Protein AF-A0A6C0D7X9-F1 (afdb_monomer_lite)

Structure (mmCIF, N/CA/C/O backbone):
data_AF-A0A6C0D7X9-F1
#
_entry.id   AF-A0A6C0D7X9-F1
#
loop_
_atom_site.group_PDB
_atom_site.id
_atom_site.type_symbol
_atom_site.label_atom_id
_atom_site.label_alt_id
_atom_site.label_comp_id
_atom_site.label_asym_id
_atom_site.label_entity_id
_atom_site.label_seq_id
_atom_site.pdbx_PDB_ins_code
_atom_site.Cartn_x
_atom_site.Cartn_y
_atom_site.Cartn_z
_atom_site.occupancy
_atom_site.B_iso_or_equiv
_atom_site.auth_seq_id
_atom_site.auth_comp_id
_atom_site.auth_asym_id
_atom_site.auth_atom_id
_atom_site.pdbx_PDB_model_num
ATOM 1 N N . MET A 1 1 ? -15.199 5.187 36.304 1.00 45.84 1 MET A N 1
ATOM 2 C CA . MET A 1 1 ? -15.716 5.334 37.684 1.00 45.84 1 MET A CA 1
ATOM 3 C C . MET A 1 1 ? -16.559 4.102 37.979 1.00 45.84 1 MET A C 1
ATOM 5 O O . MET A 1 1 ? -17.469 3.842 37.205 1.00 45.84 1 MET A O 1
ATOM 9 N N . ASN A 1 2 ? -16.207 3.297 38.988 1.00 41.72 2 ASN A N 1
ATOM 10 C CA . ASN A 1 2 ? -16.945 2.069 39.320 1.00 41.72 2 ASN A CA 1
ATOM 11 C C . ASN A 1 2 ? -18.374 2.422 39.799 1.00 41.72 2 ASN A C 1
ATOM 13 O O . ASN A 1 2 ? -18.547 3.388 40.546 1.00 41.72 2 ASN A O 1
ATOM 17 N N . ASN A 1 3 ? -19.379 1.643 39.381 1.00 42.12 3 ASN A N 1
ATOM 18 C CA . ASN A 1 3 ? -20.772 1.767 39.825 1.00 42.12 3 ASN A CA 1
ATOM 19 C C . ASN A 1 3 ? -20.895 1.728 41.354 1.00 42.12 3 ASN A C 1
ATOM 21 O O . ASN A 1 3 ? -21.728 2.435 41.908 1.00 42.12 3 ASN A O 1
ATOM 25 N N . GLU A 1 4 ? -20.030 0.994 42.053 1.00 47.34 4 GLU A N 1
ATOM 26 C CA . GLU A 1 4 ? -20.028 0.963 43.522 1.00 47.34 4 GLU A CA 1
ATOM 27 C C . GLU A 1 4 ? -19.675 2.317 44.153 1.00 47.34 4 GLU A C 1
ATOM 29 O O . GLU A 1 4 ? -20.277 2.697 45.154 1.00 47.34 4 GLU A O 1
ATOM 34 N N . PHE A 1 5 ? -18.773 3.095 43.543 1.00 48.66 5 PHE A N 1
ATOM 35 C CA . PHE A 1 5 ? -18.431 4.435 44.030 1.00 48.66 5 PHE A CA 1
ATOM 36 C C . PHE A 1 5 ? -19.597 5.412 43.844 1.00 48.66 5 PHE A C 1
ATOM 38 O O . PHE A 1 5 ? -19.868 6.222 44.727 1.00 48.66 5 PHE A O 1
ATOM 45 N N . LEU A 1 6 ? -20.323 5.304 42.726 1.00 49.59 6 LEU A N 1
ATOM 46 C CA . LEU A 1 6 ? -21.513 6.117 42.459 1.00 49.59 6 LEU A CA 1
ATOM 47 C C . LEU A 1 6 ? -22.672 5.749 43.397 1.00 49.59 6 LEU A C 1
ATOM 49 O O . LEU A 1 6 ? -23.308 6.645 43.945 1.00 49.59 6 LEU A O 1
ATOM 53 N N . ILE A 1 7 ? -22.884 4.455 43.660 1.00 53.16 7 ILE A N 1
ATOM 54 C CA . ILE A 1 7 ? -23.860 3.959 44.647 1.00 53.16 7 ILE A CA 1
ATOM 55 C C . ILE A 1 7 ? -23.494 4.434 46.063 1.00 53.16 7 ILE A C 1
ATOM 57 O O . ILE A 1 7 ? -24.366 4.815 46.846 1.00 53.16 7 ILE A O 1
ATOM 61 N N . TYR A 1 8 ? -22.203 4.457 46.403 1.00 54.78 8 TYR A N 1
ATOM 62 C CA . TYR A 1 8 ? -21.724 4.943 47.697 1.00 54.78 8 TYR A CA 1
ATOM 63 C C . TYR A 1 8 ? -21.921 6.459 47.858 1.00 54.78 8 TYR A C 1
ATOM 65 O O . TYR A 1 8 ? -22.356 6.922 48.916 1.00 54.78 8 TYR A O 1
ATOM 73 N N . LEU A 1 9 ? -21.654 7.230 46.799 1.00 53.62 9 LEU A N 1
ATOM 74 C CA . LEU A 1 9 ? -21.902 8.670 46.761 1.00 53.62 9 LEU A CA 1
ATOM 75 C C . LEU A 1 9 ? -23.392 8.990 46.926 1.00 53.62 9 LEU A C 1
ATOM 77 O O . LEU A 1 9 ? -23.747 9.876 47.702 1.00 53.62 9 LEU A O 1
ATOM 81 N N . ASP A 1 10 ? -24.255 8.232 46.249 1.00 54.22 10 ASP A N 1
ATOM 82 C CA . ASP A 1 10 ? -25.708 8.382 46.322 1.00 54.22 10 ASP A CA 1
ATOM 83 C C . ASP A 1 10 ? -26.235 8.100 47.740 1.00 54.22 10 ASP A C 1
ATOM 85 O O . ASP A 1 10 ? -26.986 8.890 48.311 1.00 54.22 10 ASP A O 1
ATOM 89 N N . LYS A 1 11 ? -25.716 7.057 48.400 1.00 55.25 11 LYS A N 1
ATOM 90 C CA . LYS A 1 11 ? -26.035 6.733 49.803 1.00 55.25 11 LYS A CA 1
ATOM 91 C C . LYS A 1 11 ? -25.631 7.838 50.791 1.00 55.25 11 LYS A C 1
ATOM 93 O O . LYS A 1 11 ? -26.256 7.978 51.844 1.00 55.25 11 LYS A O 1
ATOM 98 N N . TYR A 1 12 ? -24.586 8.608 50.486 1.00 52.59 12 TYR A N 1
ATOM 99 C CA . TYR A 1 12 ? -24.127 9.732 51.310 1.00 52.59 12 TYR A CA 1
ATOM 100 C C . TYR A 1 12 ? -24.897 11.028 51.032 1.00 52.59 12 TYR A C 1
ATOM 102 O O . TYR A 1 12 ? -25.172 11.783 51.968 1.00 52.59 12 TYR A O 1
ATOM 110 N N . LEU A 1 13 ? -25.293 11.249 49.776 1.00 54.75 13 LEU A N 1
ATOM 111 C CA . LEU A 1 13 ? -26.188 12.335 49.373 1.00 54.75 13 LEU A CA 1
ATOM 112 C C . LEU A 1 13 ? -27.587 12.169 49.979 1.00 54.75 13 LEU A C 1
ATOM 114 O O . LEU A 1 13 ? -28.172 13.151 50.419 1.00 54.75 13 LEU A O 1
ATOM 118 N N . GLN A 1 14 ? -28.084 10.934 50.094 1.00 55.12 14 GLN A N 1
ATOM 119 C CA . GLN A 1 14 ? -29.364 10.622 50.744 1.00 55.12 14 GLN A CA 1
ATOM 120 C C . GLN A 1 14 ? -29.353 10.786 52.276 1.00 55.12 14 GLN A C 1
ATOM 122 O O . GLN A 1 14 ? -30.411 10.793 52.898 1.00 55.12 14 GLN A O 1
ATOM 127 N N . LYS A 1 15 ? -28.177 10.890 52.911 1.00 54.31 15 LYS A N 1
ATOM 128 C CA . LYS A 1 15 ? -28.037 11.032 54.375 1.00 54.31 15 LYS A CA 1
ATOM 129 C C . LYS A 1 15 ? -27.828 12.480 54.846 1.00 54.31 15 LYS A C 1
ATOM 131 O O . LYS A 1 15 ? -27.441 12.664 55.998 1.00 54.31 15 LYS A O 1
ATOM 136 N N . ASP A 1 16 ? -28.018 13.481 53.982 1.00 56.22 16 ASP A N 1
ATOM 137 C CA . ASP A 1 16 ? -27.812 14.921 54.255 1.00 56.22 16 ASP A CA 1
ATOM 138 C C . ASP A 1 16 ? -26.416 15.300 54.795 1.00 56.22 16 ASP A C 1
ATOM 140 O O . ASP A 1 16 ? -26.198 16.401 55.302 1.00 56.22 16 ASP A O 1
ATOM 144 N N . LYS A 1 17 ? -25.423 14.406 54.689 1.00 54.75 17 LYS A N 1
ATOM 145 C CA . LYS A 1 17 ? -24.075 14.639 55.239 1.00 54.75 17 LYS A CA 1
ATOM 146 C C . LYS A 1 17 ? -23.162 15.439 54.313 1.00 54.75 17 LYS A C 1
ATOM 148 O O . LYS A 1 17 ? -22.133 15.936 54.762 1.00 54.75 17 LYS A O 1
ATOM 153 N N . ILE A 1 18 ? -23.508 15.545 53.032 1.00 56.28 18 ILE A N 1
ATOM 154 C CA . ILE A 1 18 ? -22.739 16.289 52.034 1.00 56.28 18 ILE A CA 1
ATOM 155 C C . ILE A 1 18 ? -23.695 17.248 51.339 1.00 56.28 18 ILE A C 1
ATOM 157 O O . ILE A 1 18 ? -24.693 16.828 50.758 1.00 56.28 18 ILE A O 1
ATOM 161 N N . ASN A 1 19 ? -23.378 18.541 51.381 1.00 61.22 19 ASN A N 1
ATOM 162 C CA . ASN A 1 19 ? -24.154 19.536 50.659 1.00 61.22 19 ASN A CA 1
ATOM 163 C C . ASN A 1 19 ? -24.031 19.280 49.144 1.00 61.22 19 ASN A C 1
ATOM 165 O O . ASN A 1 19 ? -22.951 19.398 48.561 1.00 61.22 19 ASN A O 1
ATOM 169 N N . LYS A 1 20 ? -25.157 18.932 48.515 1.00 54.34 20 LYS A N 1
ATOM 170 C CA . LYS A 1 20 ? -25.272 18.576 47.094 1.00 54.34 20 LYS A CA 1
ATOM 171 C C . LYS A 1 20 ? -24.741 19.677 46.165 1.00 54.34 20 LYS A C 1
ATOM 173 O O . LYS A 1 20 ? -24.144 19.353 45.141 1.00 54.34 20 LYS A O 1
ATOM 178 N N . SER A 1 21 ? -24.866 20.956 46.539 1.00 55.53 21 SER A N 1
ATOM 179 C CA . SER A 1 21 ? -24.321 22.070 45.745 1.00 55.53 21 SER A CA 1
ATOM 180 C C . SER A 1 21 ? -22.791 22.035 45.688 1.00 55.53 21 SER A C 1
ATOM 182 O O . SER A 1 21 ? -22.202 22.228 44.633 1.00 55.53 21 SER A O 1
ATOM 184 N N . VAL A 1 22 ? -22.144 21.681 46.799 1.00 53.84 22 VAL A N 1
ATOM 185 C CA . VAL A 1 22 ? -20.680 21.626 46.927 1.00 53.84 22 VAL A CA 1
ATOM 186 C C . VAL A 1 22 ? -20.093 20.468 46.120 1.00 53.84 22 VAL A C 1
ATOM 188 O O . VAL A 1 22 ? -19.016 20.599 45.532 1.00 53.84 22 VAL A O 1
ATOM 191 N N . LEU A 1 23 ? -20.809 19.342 46.054 1.00 60.03 23 LEU A N 1
ATOM 192 C CA . LEU A 1 23 ? -20.421 18.217 45.209 1.00 60.03 23 LEU A CA 1
ATOM 193 C C . LEU A 1 23 ? -20.513 18.588 43.722 1.00 60.03 23 LEU A C 1
ATOM 195 O O . LEU A 1 23 ? -19.588 18.308 42.961 1.00 60.03 23 LEU A O 1
ATOM 199 N N . ILE A 1 24 ? -21.599 19.251 43.323 1.00 55.25 24 ILE A N 1
ATOM 200 C CA . ILE A 1 24 ? -21.805 19.715 41.947 1.00 55.25 24 ILE A CA 1
ATOM 201 C C . ILE A 1 24 ? -20.727 20.731 41.549 1.00 55.25 24 ILE A C 1
ATOM 203 O O . ILE A 1 24 ? -20.142 20.596 40.475 1.00 55.25 24 ILE A O 1
ATOM 207 N N . ASP A 1 25 ? -20.408 21.695 42.413 1.00 53.34 25 ASP A N 1
ATOM 208 C CA . ASP A 1 25 ? -19.372 22.701 42.146 1.00 53.34 25 ASP A CA 1
ATOM 209 C C . ASP A 1 25 ? -17.976 22.071 42.046 1.00 53.34 25 ASP A C 1
ATOM 211 O O . ASP A 1 25 ? -17.184 22.431 41.174 1.00 53.34 25 ASP A O 1
ATOM 215 N N . SER A 1 26 ? -17.695 21.060 42.875 1.00 53.75 26 SER A N 1
ATOM 216 C CA . SER A 1 26 ? -16.442 20.301 42.809 1.00 53.75 26 SER A CA 1
ATOM 217 C C . SER A 1 26 ? -16.331 19.503 41.507 1.00 53.75 26 SER A C 1
ATOM 219 O O . SER A 1 26 ? -15.279 19.513 40.875 1.00 53.75 26 SER A O 1
ATOM 221 N N . LEU A 1 27 ? -17.407 18.846 41.063 1.00 52.88 27 LEU A N 1
ATOM 222 C CA . LEU A 1 27 ? -17.425 18.100 39.800 1.00 52.88 27 LEU A CA 1
ATOM 223 C C . LEU A 1 27 ? -17.311 19.025 38.577 1.00 52.88 27 LEU A C 1
ATOM 225 O O . LEU A 1 27 ? -16.595 18.689 37.635 1.00 52.88 27 LEU A O 1
ATOM 229 N N . LYS A 1 28 ? -17.945 20.206 38.607 1.00 51.00 28 LYS A N 1
ATOM 230 C CA . LYS A 1 28 ? -17.823 21.232 37.555 1.00 51.00 28 LYS A CA 1
ATOM 231 C C . LYS A 1 28 ? -16.395 21.759 37.432 1.00 51.00 28 LYS A C 1
ATOM 233 O O . LYS A 1 28 ? -15.827 21.702 36.345 1.00 51.00 28 LYS A O 1
ATOM 238 N N . PHE A 1 29 ? -15.785 22.164 38.550 1.00 49.16 29 PHE A N 1
ATOM 239 C CA . PHE A 1 29 ? -14.396 22.634 38.580 1.00 49.16 29 PHE A CA 1
ATOM 240 C C . PHE A 1 29 ? -13.419 21.591 38.016 1.00 49.16 29 PHE A C 1
ATOM 242 O O . PHE A 1 29 ? -12.452 21.923 37.334 1.00 49.16 29 PHE A O 1
ATOM 249 N N . LEU A 1 30 ? -13.667 20.308 38.274 1.00 43.12 30 LEU A N 1
ATOM 250 C CA . LEU A 1 30 ? -12.803 19.225 37.811 1.00 43.12 30 LEU A CA 1
ATOM 251 C C . LEU A 1 30 ? -12.990 18.907 36.317 1.00 43.12 30 LEU A C 1
ATOM 253 O O . LEU A 1 30 ? -12.009 18.589 35.645 1.00 43.12 30 LEU A O 1
ATOM 257 N N . ASN A 1 31 ? -14.212 19.046 35.792 1.00 44.03 31 ASN A N 1
ATOM 258 C CA . ASN A 1 31 ? -14.512 18.907 34.364 1.00 44.03 31 ASN A CA 1
ATOM 259 C C . ASN A 1 31 ? -13.846 20.014 33.524 1.00 44.03 31 ASN A C 1
ATOM 261 O O . ASN A 1 31 ? -13.366 19.765 32.421 1.00 44.03 31 ASN A O 1
ATOM 265 N N . GLU A 1 32 ? -13.752 21.227 34.069 1.00 45.69 32 GLU A N 1
ATOM 266 C CA . GLU A 1 32 ? -13.142 22.382 33.396 1.00 45.69 32 GLU A CA 1
ATOM 267 C C . GLU A 1 32 ? -11.608 22.300 33.294 1.00 45.69 32 GLU A C 1
ATOM 269 O O . GLU A 1 32 ? -11.016 22.967 32.448 1.00 45.69 32 GLU A O 1
ATOM 274 N N . ASN A 1 33 ? -10.949 21.468 34.109 1.00 43.12 33 ASN A N 1
ATOM 275 C CA . ASN A 1 33 ? -9.487 21.459 34.243 1.00 43.12 33 ASN A CA 1
ATOM 276 C C . ASN A 1 33 ? -8.784 20.178 33.731 1.00 43.12 33 ASN A C 1
ATOM 278 O O . ASN A 1 33 ? -7.604 19.988 34.011 1.00 43.12 33 ASN A O 1
ATOM 282 N N . GLN A 1 34 ? -9.474 19.310 32.973 1.00 45.88 34 GLN A N 1
ATOM 283 C CA . GLN A 1 34 ? -8.907 18.129 32.277 1.00 45.88 34 GLN A CA 1
ATOM 284 C C . GLN A 1 34 ? -7.896 17.292 33.098 1.00 45.88 34 GLN A C 1
ATOM 286 O O . GLN A 1 34 ? -6.818 16.932 32.620 1.00 45.88 34 GLN A O 1
ATOM 291 N N . PHE A 1 35 ? -8.218 16.967 34.351 1.00 46.62 35 PHE A N 1
ATOM 292 C CA . PHE A 1 35 ? -7.310 16.192 35.202 1.00 46.62 35 PHE A CA 1
ATOM 293 C C . PHE A 1 35 ? -7.307 14.690 34.875 1.00 46.62 35 PHE A C 1
ATOM 295 O O . PHE A 1 35 ? -8.335 14.095 34.562 1.00 46.62 35 PHE A O 1
ATOM 302 N N . ASN A 1 36 ? -6.143 14.049 35.046 1.00 53.88 36 ASN A N 1
ATOM 303 C CA . ASN A 1 36 ? -6.013 12.588 35.086 1.00 53.88 36 ASN A CA 1
ATOM 304 C C . ASN A 1 36 ? -6.901 12.014 36.214 1.00 53.88 36 ASN A C 1
ATOM 306 O O . ASN A 1 36 ? -6.880 12.528 37.337 1.00 53.88 36 ASN A O 1
ATOM 310 N N . ASN A 1 37 ? -7.632 10.926 35.936 1.00 51.97 37 ASN A N 1
ATOM 311 C CA . ASN A 1 37 ? -8.542 10.230 36.860 1.00 51.97 37 ASN A CA 1
ATOM 312 C C . ASN A 1 37 ? -7.956 9.988 38.270 1.00 51.97 37 ASN A C 1
ATOM 314 O O . ASN A 1 37 ? -8.679 10.093 39.260 1.00 51.97 37 ASN A O 1
ATOM 318 N N . ASN A 1 38 ? -6.647 9.748 38.398 1.00 50.97 38 ASN A N 1
ATOM 319 C CA . ASN A 1 38 ? -5.991 9.559 39.701 1.00 50.97 38 ASN A CA 1
ATOM 320 C C . ASN A 1 38 ? -5.829 10.866 40.503 1.00 50.97 38 ASN A C 1
ATOM 322 O O . ASN A 1 38 ? -5.922 10.869 41.731 1.00 50.97 38 ASN A O 1
ATOM 326 N N . GLN A 1 39 ? -5.604 11.998 39.829 1.00 55.19 39 GLN A N 1
ATOM 327 C CA . GLN A 1 39 ? -5.559 13.319 40.471 1.00 55.19 39 GLN A CA 1
ATOM 328 C C . GLN A 1 39 ? -6.967 13.793 40.850 1.00 55.19 39 GLN A C 1
ATOM 330 O O . GLN A 1 39 ? -7.156 14.357 41.928 1.00 55.19 39 GLN A O 1
ATOM 335 N N . LEU A 1 40 ? -7.957 13.483 40.007 1.00 52.78 40 LEU A N 1
ATOM 336 C CA . LEU A 1 40 ? -9.378 13.716 40.261 1.00 52.78 40 LEU A CA 1
ATOM 337 C C . LEU A 1 40 ? -9.832 13.045 41.567 1.00 52.78 40 LEU A C 1
ATOM 339 O O . LEU A 1 40 ? -10.373 13.706 42.455 1.00 52.78 40 LEU A O 1
ATOM 343 N N . LEU A 1 41 ? -9.544 11.749 41.717 1.00 53.47 41 LEU A N 1
ATOM 344 C CA . LEU A 1 41 ? -9.936 10.969 42.891 1.00 53.47 41 LEU A CA 1
ATOM 345 C C . LEU A 1 41 ? -9.266 11.479 44.180 1.00 53.47 41 LEU A C 1
ATOM 347 O O . LEU A 1 41 ? -9.911 11.591 45.224 1.00 53.47 41 LEU A O 1
ATOM 351 N N . ASN A 1 42 ? -7.985 11.856 44.103 1.00 59.00 42 ASN A N 1
ATOM 352 C CA . ASN A 1 42 ? -7.237 12.399 45.240 1.00 59.00 42 ASN A CA 1
ATOM 353 C C . ASN A 1 42 ? -7.749 13.774 45.692 1.00 59.00 42 ASN A C 1
ATOM 355 O O . ASN A 1 42 ? -7.806 14.042 46.893 1.00 59.00 42 ASN A O 1
ATOM 359 N N . ASN A 1 43 ? -8.170 14.627 44.758 1.00 59.09 43 ASN A N 1
ATOM 360 C CA . ASN A 1 43 ? -8.733 15.937 45.081 1.00 59.09 43 ASN A CA 1
ATOM 361 C C . ASN A 1 43 ? -10.137 15.823 45.694 1.00 59.09 43 ASN A C 1
ATOM 363 O O . ASN A 1 43 ? -10.426 16.502 46.683 1.00 59.09 43 ASN A O 1
ATOM 367 N N . ILE A 1 44 ? -10.972 14.908 45.187 1.00 58.72 44 ILE A N 1
ATOM 368 C CA . ILE A 1 44 ? -12.269 14.571 45.798 1.00 58.72 44 ILE A CA 1
ATOM 369 C C . ILE A 1 44 ? -12.054 14.052 47.231 1.00 58.72 44 ILE A C 1
ATOM 371 O O . ILE A 1 44 ? -12.705 14.529 48.162 1.00 58.72 44 ILE A O 1
ATOM 375 N N . LYS A 1 45 ? -11.071 13.164 47.444 1.00 58.75 45 LYS A N 1
ATOM 376 C CA . LYS A 1 45 ? -10.690 12.648 48.772 1.00 58.75 45 LYS A CA 1
ATOM 377 C C . LYS A 1 45 ? -10.275 13.760 49.739 1.00 58.75 45 LYS A C 1
ATOM 379 O O . LYS A 1 45 ? -10.717 13.771 50.886 1.00 58.75 45 LYS A O 1
ATOM 384 N N . LEU A 1 46 ? -9.440 14.700 49.295 1.00 61.72 46 LEU A N 1
ATOM 385 C CA . LEU A 1 46 ? -8.956 15.812 50.121 1.00 61.72 46 LEU A CA 1
ATOM 386 C C . LEU A 1 46 ? -10.079 16.772 50.530 1.00 61.72 46 LEU A C 1
ATOM 388 O O . LEU A 1 46 ? -10.109 17.211 51.681 1.00 61.72 46 LEU A O 1
ATOM 392 N N . ASN A 1 47 ? -11.012 17.070 49.623 1.00 59.69 47 ASN A N 1
ATOM 393 C CA . ASN A 1 47 ? -12.151 17.939 49.922 1.00 59.69 47 ASN A CA 1
ATOM 394 C C . ASN A 1 47 ? -13.177 17.264 50.837 1.00 59.69 47 ASN A C 1
ATOM 396 O O . ASN A 1 47 ? -13.601 17.875 51.817 1.00 59.69 47 ASN A O 1
ATOM 400 N N . LEU A 1 48 ? -13.508 15.992 50.595 1.00 56.78 48 LEU A N 1
ATOM 401 C CA . LEU A 1 48 ? -14.437 15.250 51.452 1.00 56.78 48 LEU A CA 1
ATOM 402 C C . LEU A 1 48 ? -13.872 15.044 52.867 1.00 56.78 48 LEU A C 1
ATOM 404 O O . LEU A 1 48 ? -14.587 15.268 53.842 1.00 56.78 48 LEU A O 1
ATOM 408 N N . LYS A 1 49 ? -12.572 14.729 53.013 1.00 59.78 49 LYS A N 1
ATOM 409 C CA . LYS A 1 49 ? -11.920 14.608 54.335 1.00 59.78 49 LYS A CA 1
ATOM 410 C C . LYS A 1 49 ? -11.884 15.921 55.115 1.00 59.78 49 LYS A C 1
ATOM 412 O O . LYS A 1 49 ? -12.064 15.904 56.330 1.00 59.78 49 LYS A O 1
ATOM 417 N N . LYS A 1 50 ? -11.664 17.055 54.438 1.00 60.19 50 LYS A N 1
ATOM 418 C CA . LYS A 1 50 ? -11.692 18.384 55.076 1.00 60.19 50 LYS A CA 1
ATOM 419 C C . LYS A 1 50 ? -13.076 18.746 55.615 1.00 60.19 50 LYS A C 1
ATOM 421 O O . LYS A 1 50 ? -13.154 19.467 56.603 1.00 60.19 50 LYS A O 1
ATOM 426 N N . GLN A 1 51 ? -14.144 18.267 54.979 1.00 58.59 51 GLN A N 1
ATOM 427 C CA . GLN A 1 51 ? -15.517 18.648 55.318 1.00 58.59 51 GLN A CA 1
ATOM 428 C C . GLN A 1 51 ? -16.216 17.671 56.271 1.00 58.59 51 GLN A C 1
ATOM 430 O O . GLN A 1 51 ? -17.021 18.107 57.086 1.00 58.59 51 GLN A O 1
ATOM 435 N N . LEU A 1 52 ? -15.884 16.377 56.228 1.00 55.94 52 LEU A N 1
ATOM 436 C CA . LEU A 1 52 ? -16.500 15.352 57.084 1.00 55.94 52 LEU A CA 1
ATOM 437 C C . LEU A 1 52 ? -15.841 15.211 58.471 1.00 55.94 52 LEU A C 1
ATOM 439 O O . LEU A 1 52 ? -16.304 14.423 59.290 1.00 55.94 52 LEU A O 1
ATOM 443 N N . GLY A 1 53 ? -14.792 15.988 58.766 1.00 48.56 53 GLY A N 1
ATOM 444 C CA . GLY A 1 53 ? -14.248 16.113 60.124 1.00 48.56 53 GLY A CA 1
ATOM 445 C C . GLY A 1 53 ? -13.480 14.892 60.644 1.00 48.56 53 GLY A C 1
ATOM 446 O O . GLY A 1 53 ? -13.417 14.687 61.853 1.00 48.56 53 GLY A O 1
ATOM 447 N N . GLY A 1 54 ? -12.880 14.087 59.766 1.00 59.16 54 GLY A N 1
ATOM 448 C CA . GLY A 1 54 ? -12.073 12.931 60.163 1.00 59.16 54 GLY A CA 1
ATOM 449 C C . GLY A 1 54 ? -11.992 11.853 59.086 1.00 59.16 54 GLY A C 1
ATOM 450 O O . GLY A 1 54 ? -12.662 11.934 58.058 1.00 59.16 54 GLY A O 1
ATOM 451 N N . ALA A 1 55 ? -11.134 10.854 59.310 1.00 52.12 55 ALA A N 1
ATOM 452 C CA . ALA A 1 55 ? -11.031 9.685 58.442 1.00 52.12 55 ALA A CA 1
ATOM 453 C C . ALA A 1 55 ? -12.323 8.858 58.537 1.00 52.12 55 ALA A C 1
ATOM 455 O O . ALA A 1 55 ? -12.649 8.370 59.615 1.00 52.12 55 ALA A O 1
ATOM 456 N N . ASP A 1 56 ? -13.043 8.721 57.423 1.00 58.81 56 ASP A N 1
ATOM 457 C CA . ASP A 1 56 ? -14.163 7.790 57.276 1.00 58.81 56 ASP A CA 1
ATOM 458 C C . ASP A 1 56 ? -13.618 6.476 56.685 1.00 58.81 56 ASP A C 1
ATOM 460 O O . ASP A 1 56 ? -13.269 6.448 55.500 1.00 58.81 56 ASP A O 1
ATOM 464 N N . PRO A 1 57 ? -13.511 5.399 57.487 1.00 55.94 57 PRO A N 1
ATOM 465 C CA . PRO A 1 57 ? -12.945 4.131 57.043 1.00 55.94 57 PRO A CA 1
ATOM 466 C C . PRO A 1 57 ? -13.775 3.445 55.955 1.00 55.94 57 PRO A C 1
ATOM 468 O O . PRO A 1 57 ? -13.204 2.712 55.154 1.00 55.94 57 PRO A O 1
ATOM 471 N N . GLU A 1 58 ? -15.093 3.671 55.901 1.00 53.44 58 GLU A N 1
ATOM 472 C CA . GLU A 1 58 ? -15.945 3.103 54.849 1.00 53.44 58 GLU A CA 1
ATOM 473 C C . GLU A 1 58 ? -15.730 3.844 53.523 1.00 53.44 58 GLU A C 1
ATOM 475 O O . GLU A 1 58 ? -15.623 3.206 52.476 1.00 53.44 58 GLU A O 1
ATOM 480 N N . LEU A 1 59 ? -15.567 5.174 53.563 1.00 56.00 59 LEU A N 1
ATOM 481 C CA . LEU A 1 59 ? -15.221 5.970 52.380 1.00 56.00 59 LEU A CA 1
ATOM 482 C C . LEU A 1 59 ? -13.802 5.648 51.893 1.00 56.00 59 LEU A C 1
ATOM 484 O O . LEU A 1 59 ? -13.582 5.483 50.696 1.00 56.00 59 LEU A O 1
ATOM 488 N N . ASP A 1 60 ? -12.838 5.534 52.810 1.00 53.06 60 ASP A N 1
ATOM 489 C CA . ASP A 1 60 ? -11.468 5.139 52.475 1.00 53.06 60 ASP A CA 1
ATOM 490 C C . ASP A 1 60 ? -11.422 3.709 51.901 1.00 53.06 60 ASP A C 1
ATOM 492 O O . ASP A 1 60 ? -10.666 3.474 50.958 1.00 53.06 60 ASP A O 1
ATOM 496 N N . ARG A 1 61 ? -12.264 2.784 52.390 1.00 55.88 61 ARG A N 1
ATOM 497 C CA . ARG A 1 61 ? -12.400 1.416 51.864 1.00 55.88 61 ARG A CA 1
ATOM 498 C C . ARG A 1 61 ? -13.056 1.373 50.482 1.00 55.88 61 ARG A C 1
ATOM 500 O O . ARG A 1 61 ? -12.485 0.759 49.594 1.00 55.88 61 ARG A O 1
ATOM 507 N N . ALA A 1 62 ? -14.178 2.060 50.263 1.00 52.97 62 ALA A N 1
ATOM 508 C CA . ALA A 1 62 ? -14.841 2.107 48.953 1.00 52.97 62 ALA A CA 1
ATOM 509 C C . ALA A 1 62 ? -13.949 2.759 47.875 1.00 52.97 62 ALA A C 1
ATOM 511 O O . ALA A 1 62 ? -13.936 2.350 46.713 1.00 52.97 62 ALA A O 1
ATOM 512 N N . ILE A 1 63 ? -13.154 3.762 48.264 1.00 51.03 63 ILE A N 1
ATOM 513 C CA . ILE A 1 63 ? -12.141 4.368 47.392 1.00 51.03 63 ILE A CA 1
ATOM 514 C C . ILE A 1 63 ? -10.988 3.389 47.129 1.00 51.03 63 ILE A C 1
ATOM 516 O O . ILE A 1 63 ? -10.531 3.303 45.990 1.00 51.03 63 ILE A O 1
ATOM 520 N N . ALA A 1 64 ? -10.521 2.652 48.143 1.00 51.34 64 ALA A N 1
ATOM 521 C CA . ALA A 1 64 ? -9.478 1.639 47.980 1.00 51.34 64 ALA A CA 1
ATOM 522 C C . ALA A 1 64 ? -9.937 0.493 47.064 1.00 51.34 64 ALA A C 1
ATOM 524 O O . ALA A 1 64 ? -9.210 0.149 46.144 1.00 51.34 64 ALA A O 1
ATOM 525 N N . GLU A 1 65 ? -11.166 -0.000 47.227 1.00 54.16 65 GLU A N 1
ATOM 526 C CA . GLU A 1 65 ? -11.785 -1.026 46.373 1.00 54.16 65 GLU A CA 1
ATOM 527 C C . GLU A 1 65 ? -11.986 -0.517 44.930 1.00 54.16 65 GLU A C 1
ATOM 529 O O . GLU A 1 65 ? -11.802 -1.259 43.963 1.00 54.16 65 GLU A O 1
ATOM 534 N N . SER A 1 66 ? -12.295 0.772 44.736 1.00 49.75 66 SER A N 1
ATOM 535 C CA . SER A 1 66 ? -12.361 1.371 43.394 1.00 49.75 66 SER A CA 1
ATOM 536 C C . SER A 1 66 ? -10.981 1.579 42.757 1.00 49.75 66 SER A C 1
ATOM 538 O O . SER A 1 66 ? -10.885 1.535 41.531 1.00 49.75 66 SER A O 1
ATOM 540 N N . LEU A 1 67 ? -9.935 1.836 43.549 1.00 47.59 67 LEU A N 1
ATOM 541 C CA . LEU A 1 67 ? -8.552 1.971 43.079 1.00 47.59 67 LEU A CA 1
ATOM 542 C C . LEU A 1 67 ? -7.919 0.611 42.790 1.00 47.59 67 LEU A C 1
ATOM 544 O O . LEU A 1 67 ? -7.236 0.483 41.781 1.00 47.59 67 LEU A O 1
ATOM 548 N N . GLU A 1 68 ? -8.179 -0.400 43.620 1.00 48.72 68 GLU A N 1
ATOM 549 C CA . GLU A 1 68 ? -7.800 -1.786 43.351 1.00 48.72 68 GLU A CA 1
ATOM 550 C C . GLU A 1 68 ? -8.486 -2.288 42.086 1.00 48.72 68 GLU A C 1
ATOM 552 O O . GLU A 1 68 ? -7.819 -2.895 41.267 1.00 48.72 68 GLU A O 1
ATOM 557 N N . ASN A 1 69 ? -9.757 -1.952 41.838 1.00 49.06 69 ASN A N 1
ATOM 558 C CA . ASN A 1 69 ? -10.416 -2.280 40.570 1.00 49.06 69 ASN A CA 1
ATOM 559 C C . ASN A 1 69 ? -9.824 -1.542 39.357 1.00 49.06 69 ASN A C 1
ATOM 561 O O . ASN A 1 69 ? -9.805 -2.096 38.263 1.00 49.06 69 ASN A O 1
ATOM 565 N N . GLU A 1 70 ? -9.330 -0.311 39.517 1.00 47.25 70 GLU A N 1
ATOM 566 C CA . GLU A 1 70 ? -8.673 0.437 38.434 1.00 47.25 70 GLU A CA 1
ATOM 567 C C . GLU A 1 70 ? -7.243 -0.067 38.183 1.00 47.25 70 GLU A C 1
ATOM 569 O O . GLU A 1 70 ? -6.818 -0.179 37.039 1.00 47.25 70 GLU A O 1
ATOM 574 N N . GLN A 1 71 ? -6.512 -0.437 39.236 1.00 46.00 71 GLN A N 1
ATOM 575 C CA . GLN A 1 71 ? -5.213 -1.101 39.138 1.00 46.00 71 GLN A CA 1
ATOM 576 C C . GLN A 1 71 ? -5.349 -2.521 38.596 1.00 46.00 71 GLN A C 1
ATOM 578 O O . GLN A 1 71 ? -4.516 -2.932 37.801 1.00 46.00 71 GLN A O 1
ATOM 583 N N . LEU A 1 72 ? -6.411 -3.243 38.960 1.00 39.41 72 LEU A N 1
ATOM 584 C CA . LEU A 1 72 ? -6.775 -4.538 38.395 1.00 39.41 72 LEU A CA 1
ATOM 585 C C . LEU A 1 72 ? -7.175 -4.373 36.931 1.00 39.41 72 LEU A C 1
ATOM 587 O O . LEU A 1 72 ? -6.738 -5.164 36.118 1.00 39.41 72 LEU A O 1
ATOM 591 N N . ARG A 1 73 ? -7.905 -3.315 36.553 1.00 45.78 73 ARG A N 1
ATOM 592 C CA . ARG A 1 73 ? -8.181 -2.981 35.146 1.00 45.78 73 ARG A CA 1
ATOM 593 C C . ARG A 1 73 ? -6.916 -2.641 34.373 1.00 45.78 73 ARG A C 1
ATOM 595 O O . ARG A 1 73 ? -6.753 -3.173 33.291 1.00 45.78 73 ARG A O 1
ATOM 602 N N . GLN A 1 74 ? -6.003 -1.842 34.920 1.00 48.44 74 GLN A N 1
ATOM 603 C CA . GLN A 1 74 ? -4.712 -1.536 34.288 1.00 48.44 74 GLN A CA 1
ATOM 604 C C . GLN A 1 74 ? -3.793 -2.763 34.235 1.00 48.44 74 GLN A C 1
ATOM 606 O O . GLN A 1 74 ? -3.067 -2.941 33.264 1.00 48.44 74 GLN A O 1
ATOM 611 N N . ALA A 1 75 ? -3.838 -3.637 35.242 1.00 39.06 75 ALA A N 1
ATOM 612 C CA . ALA A 1 75 ? -3.130 -4.913 35.256 1.00 39.06 75 ALA A CA 1
ATOM 613 C C . ALA A 1 75 ? -3.752 -5.906 34.268 1.00 39.06 75 ALA A C 1
ATOM 615 O O . ALA A 1 75 ? -3.010 -6.611 33.599 1.00 39.06 75 ALA A O 1
ATOM 616 N N . ILE A 1 76 ? -5.077 -5.906 34.104 1.00 38.00 76 ILE A N 1
ATOM 617 C CA . ILE A 1 76 ? -5.804 -6.650 33.072 1.00 38.00 76 ILE A CA 1
ATOM 618 C C . ILE A 1 76 ? -5.470 -6.078 31.692 1.00 38.00 76 ILE A C 1
ATOM 620 O O . ILE A 1 76 ? -5.200 -6.848 30.787 1.00 38.00 76 ILE A O 1
ATOM 624 N N . GLU A 1 77 ? -5.374 -4.761 31.522 1.00 44.06 77 GLU A N 1
ATOM 625 C CA . GLU A 1 77 ? -5.003 -4.065 30.277 1.00 44.06 77 GLU A CA 1
ATOM 626 C C . GLU A 1 77 ? -3.518 -4.271 29.901 1.00 44.06 77 GLU A C 1
ATOM 628 O O . GLU A 1 77 ? -3.146 -4.315 28.728 1.00 44.06 77 GLU A O 1
ATOM 633 N N . LEU A 1 78 ? -2.654 -4.458 30.904 1.00 41.94 78 LEU A N 1
ATOM 634 C CA . LEU A 1 78 ? -1.260 -4.866 30.732 1.00 41.94 78 LEU A CA 1
ATOM 635 C C . LEU A 1 78 ? -1.121 -6.377 30.504 1.00 41.94 78 LEU A C 1
ATOM 637 O O . LEU A 1 78 ? -0.281 -6.772 29.703 1.00 41.94 78 LEU A O 1
ATOM 641 N N . SER A 1 79 ? -1.950 -7.206 31.147 1.00 32.50 79 SER A N 1
ATOM 642 C CA . SER A 1 79 ? -1.970 -8.663 30.959 1.00 32.50 79 SER A CA 1
ATOM 643 C C . SER A 1 79 ? -2.661 -9.072 29.664 1.00 32.50 79 SER A C 1
ATOM 645 O O . SER A 1 79 ? -2.253 -10.033 29.057 1.00 32.50 79 SER A O 1
ATOM 647 N N . SER A 1 80 ? -3.606 -8.292 29.142 1.00 39.91 80 SER A N 1
ATOM 648 C CA . SER A 1 80 ? -4.263 -8.501 27.839 1.00 39.91 80 SER A CA 1
ATOM 649 C C . SER A 1 80 ? -3.367 -8.130 26.647 1.00 39.91 80 SER A C 1
ATOM 651 O O . SER A 1 80 ? -3.749 -8.301 25.489 1.00 39.91 80 SER A O 1
ATOM 653 N N . ARG A 1 81 ? -2.127 -7.680 26.907 1.00 45.81 81 ARG A N 1
ATOM 654 C CA . ARG A 1 81 ? -1.021 -7.759 25.936 1.00 45.81 81 ARG A CA 1
ATOM 655 C C . ARG A 1 81 ? -0.427 -9.169 25.823 1.00 45.81 81 ARG A C 1
ATOM 657 O O . ARG A 1 81 ? 0.293 -9.423 24.861 1.00 45.81 81 ARG A O 1
ATOM 664 N N . GLU A 1 82 ? -0.759 -10.071 26.739 1.00 43.12 82 GLU A N 1
ATOM 665 C CA . GLU A 1 82 ? -0.360 -11.475 26.793 1.00 43.12 82 GLU A CA 1
ATOM 666 C C . GLU A 1 82 ? -1.599 -12.362 27.055 1.00 43.12 82 GLU A C 1
ATOM 668 O O . GLU A 1 82 ? -1.999 -12.609 28.182 1.00 43.12 82 GLU A O 1
ATOM 673 N N . GLU A 1 83 ? -2.165 -12.882 25.963 1.00 39.06 83 GLU A N 1
ATOM 674 C CA . GLU A 1 83 ? -3.191 -13.943 25.900 1.00 39.06 83 GLU A CA 1
ATOM 675 C C . GLU A 1 83 ? -4.676 -13.536 26.024 1.00 39.06 83 GLU A C 1
ATOM 677 O O . GLU A 1 83 ? -5.141 -12.889 26.957 1.00 39.06 83 GLU A O 1
ATOM 682 N N . SER A 1 84 ? -5.440 -13.967 25.011 1.00 39.72 84 SER A N 1
ATOM 683 C CA . SER A 1 84 ? -6.886 -13.791 24.858 1.00 39.72 84 SER A CA 1
ATOM 684 C C . SER A 1 84 ? -7.661 -14.884 25.596 1.00 39.72 84 SER A C 1
ATOM 686 O O . SER A 1 84 ? -7.414 -16.068 25.350 1.00 39.72 84 SER A O 1
ATOM 688 N N . SER A 1 85 ? -8.659 -14.513 26.400 1.00 42.88 85 SER A N 1
ATOM 689 C CA . SER A 1 85 ? -9.637 -15.454 26.962 1.00 42.88 85 SER A CA 1
ATOM 690 C C . SER A 1 85 ? -11.070 -15.112 26.528 1.00 42.88 85 SER A C 1
ATOM 692 O O . SER A 1 85 ? -11.372 -13.982 26.155 1.00 42.88 85 SER A O 1
ATOM 694 N N . LEU A 1 86 ? -11.927 -16.134 26.522 1.00 40.53 86 LEU A N 1
ATOM 695 C CA . LEU A 1 86 ? -13.231 -16.201 25.851 1.00 40.53 86 LEU A CA 1
ATOM 696 C C . LEU A 1 86 ? -14.332 -15.256 26.379 1.00 40.53 86 LEU A C 1
ATOM 698 O O . LEU A 1 86 ? -15.348 -15.115 25.706 1.00 40.53 86 LEU A O 1
ATOM 702 N N . GLU A 1 87 ? -14.166 -14.603 27.533 1.00 44.22 87 GLU A N 1
ATOM 703 C CA . GLU A 1 87 ? -15.218 -13.747 28.120 1.00 44.22 87 GLU A CA 1
ATOM 704 C C . GLU A 1 87 ? -15.351 -12.372 27.434 1.00 44.22 87 GLU A C 1
ATOM 706 O O . GLU A 1 87 ? -16.437 -11.790 27.420 1.00 44.22 87 GLU A O 1
ATOM 711 N N . ASP A 1 88 ? -14.289 -11.878 26.789 1.00 54.88 88 ASP A N 1
ATOM 712 C CA . ASP A 1 88 ? -14.322 -10.615 26.033 1.00 54.88 88 ASP A CA 1
ATOM 713 C C . ASP A 1 88 ? -15.102 -10.728 24.712 1.00 54.88 88 ASP A C 1
ATOM 715 O O . ASP A 1 88 ? -15.589 -9.724 24.180 1.00 54.88 88 ASP A O 1
ATOM 719 N N . GLU A 1 89 ? -15.256 -11.943 24.179 1.00 49.91 89 GLU A N 1
ATOM 720 C CA . GLU A 1 89 ? -15.894 -12.161 22.882 1.00 49.91 89 GLU A CA 1
ATOM 721 C C . GLU A 1 89 ? -17.414 -11.971 22.966 1.00 49.91 89 GLU A C 1
ATOM 723 O O . GLU A 1 89 ? -17.986 -11.308 22.108 1.00 49.91 89 GLU A O 1
ATOM 728 N N . ASP A 1 90 ? -18.078 -12.418 24.035 1.00 51.62 90 ASP A N 1
ATOM 729 C CA . ASP A 1 90 ? -19.533 -12.256 24.186 1.00 51.62 90 ASP A CA 1
ATOM 730 C C . ASP A 1 90 ? -19.950 -10.782 24.344 1.00 51.62 90 ASP A C 1
ATOM 732 O O . ASP A 1 90 ? -20.952 -10.335 23.772 1.00 51.62 90 ASP A O 1
ATOM 736 N N . LEU A 1 91 ? -19.157 -9.983 25.069 1.00 51.09 91 LEU A N 1
ATOM 737 C CA . LEU A 1 91 ? -19.388 -8.542 25.206 1.00 51.09 91 LEU A CA 1
ATOM 738 C C . LEU A 1 91 ? -19.124 -7.806 23.881 1.00 51.09 91 LEU A C 1
ATOM 740 O O . LEU A 1 91 ? -19.899 -6.926 23.489 1.00 51.09 91 LEU A O 1
ATOM 744 N N . ARG A 1 92 ? -18.063 -8.196 23.164 1.00 54.75 92 ARG A N 1
ATOM 745 C CA . ARG A 1 92 ? -17.722 -7.682 21.830 1.00 54.75 92 ARG A CA 1
ATOM 746 C C . ARG A 1 92 ? -18.826 -7.994 20.818 1.00 54.75 92 ARG A C 1
ATOM 748 O O . ARG A 1 92 ? -19.272 -7.090 20.110 1.00 54.75 92 ARG A O 1
ATOM 755 N N . GLN A 1 93 ? -19.325 -9.226 20.808 1.00 53.25 93 GLN A N 1
ATOM 756 C CA . GLN A 1 93 ? -20.415 -9.673 19.943 1.00 53.25 93 GLN A CA 1
ATOM 757 C C . GLN A 1 93 ? -21.733 -8.957 20.269 1.00 53.25 93 GLN A C 1
ATOM 759 O O . GLN A 1 93 ? -22.414 -8.485 19.358 1.00 53.25 93 GLN A O 1
ATOM 764 N N . SER A 1 94 ? -22.057 -8.766 21.552 1.00 59.34 94 SER A N 1
ATOM 765 C CA . SER A 1 94 ? -23.242 -8.015 21.999 1.00 59.34 94 SER A CA 1
ATOM 766 C C . SER A 1 94 ? -23.228 -6.544 21.550 1.00 59.34 94 SER A C 1
ATOM 768 O O . SER A 1 94 ? -24.239 -6.016 21.075 1.00 59.34 94 SER A O 1
ATOM 770 N N . LEU A 1 95 ? -22.069 -5.878 21.613 1.00 53.25 95 LEU A N 1
ATOM 771 C CA . LEU A 1 95 ? -21.913 -4.493 21.150 1.00 53.25 95 LEU A CA 1
ATOM 772 C C . LEU A 1 95 ? -22.017 -4.363 19.618 1.00 53.25 95 LEU A C 1
ATOM 774 O O . LEU A 1 95 ? -22.559 -3.361 19.132 1.00 53.25 95 LEU A O 1
ATOM 778 N N . LEU A 1 96 ? -21.551 -5.374 18.873 1.00 56.34 96 LEU A N 1
ATOM 779 C CA . LEU A 1 96 ? -21.595 -5.438 17.404 1.00 56.34 96 LEU A CA 1
ATOM 780 C C . LEU A 1 96 ? -22.991 -5.779 16.849 1.00 56.34 96 LEU A C 1
ATOM 782 O O . LEU A 1 96 ? -23.381 -5.236 15.819 1.00 56.34 96 LEU A O 1
ATOM 786 N N . HIS A 1 97 ? -23.791 -6.588 17.553 1.00 50.78 97 HIS A N 1
ATOM 787 C CA . HIS A 1 97 ? -25.109 -7.060 17.091 1.00 50.78 97 HIS A CA 1
ATOM 788 C C . HIS A 1 97 ? -26.225 -5.994 17.063 1.00 50.78 97 HIS A C 1
ATOM 790 O O . HIS A 1 97 ? -27.341 -6.265 16.614 1.00 50.78 97 HIS A O 1
ATOM 796 N N . SER A 1 98 ? -25.960 -4.759 17.499 1.00 48.28 98 SER A N 1
ATOM 797 C CA . SER A 1 98 ? -26.944 -3.673 17.425 1.00 48.28 98 SER A CA 1
ATOM 798 C C . SER A 1 98 ? -26.909 -2.976 16.054 1.00 48.28 98 SER A C 1
ATOM 800 O O . SER A 1 98 ? -26.059 -2.136 15.808 1.00 48.28 98 SER A O 1
ATOM 802 N N . ASN A 1 99 ? -27.848 -3.308 15.160 1.00 46.16 99 ASN A N 1
ATOM 803 C CA . ASN A 1 99 ? -28.166 -2.645 13.872 1.00 46.16 99 ASN A CA 1
ATOM 804 C C . ASN A 1 99 ? -27.079 -2.546 12.778 1.00 46.16 99 ASN A C 1
ATOM 806 O O . ASN A 1 99 ? -27.394 -2.082 11.679 1.00 46.16 99 ASN A O 1
ATOM 810 N N . TYR A 1 100 ? -25.846 -2.993 13.006 1.00 54.41 100 TYR A N 1
ATOM 811 C CA . TYR A 1 100 ? -24.750 -2.821 12.051 1.00 54.41 100 TYR A CA 1
ATOM 812 C C . TYR A 1 100 ? -24.259 -4.177 11.535 1.00 54.41 100 TYR A C 1
ATOM 814 O O . TYR A 1 100 ? -23.814 -5.022 12.302 1.00 54.41 100 TYR A O 1
ATOM 822 N N . ARG A 1 101 ? -24.359 -4.413 10.218 1.00 51.81 101 ARG A N 1
ATOM 823 C CA . ARG A 1 101 ? -23.837 -5.644 9.603 1.00 51.81 101 ARG A CA 1
ATOM 824 C C . ARG A 1 101 ? -22.310 -5.637 9.683 1.00 51.81 101 ARG A C 1
ATOM 826 O O . ARG A 1 101 ? -21.681 -4.681 9.227 1.00 51.81 101 ARG A O 1
ATOM 833 N N . GLU A 1 102 ? -21.721 -6.718 10.186 1.00 47.94 102 GLU A N 1
ATOM 834 C CA . GLU A 1 102 ? -20.264 -6.920 10.266 1.00 47.94 102 GLU A CA 1
ATOM 835 C C . GLU A 1 102 ? -19.560 -6.629 8.932 1.00 47.94 102 GLU A C 1
ATOM 837 O O . GLU A 1 102 ? -18.526 -5.969 8.909 1.00 47.94 102 GLU A O 1
ATOM 842 N N . SER A 1 103 ? -20.199 -6.970 7.807 1.00 48.38 103 SER A N 1
ATOM 843 C CA . SER A 1 103 ? -19.689 -6.717 6.453 1.00 48.38 103 SER A CA 1
ATOM 844 C C . SER A 1 103 ? -19.406 -5.242 6.136 1.00 48.38 103 SER A C 1
ATOM 846 O O . SER A 1 103 ? -18.624 -4.947 5.243 1.00 48.38 103 SER A O 1
ATOM 848 N N . SER A 1 104 ? -20.054 -4.299 6.826 1.00 51.56 104 SER A N 1
ATOM 849 C CA . SER A 1 104 ? -19.851 -2.855 6.621 1.00 51.56 104 SER A CA 1
ATOM 850 C C . SER A 1 104 ? -18.803 -2.237 7.550 1.00 51.56 104 SER A C 1
ATOM 852 O O . SER A 1 104 ? -18.324 -1.141 7.274 1.00 51.56 104 SER A O 1
ATOM 854 N N . LEU A 1 105 ? -18.372 -2.970 8.583 1.00 54.22 105 LEU A N 1
ATOM 855 C CA . LEU A 1 105 ? -17.146 -2.662 9.321 1.00 54.22 105 LEU A CA 1
ATOM 856 C C . LEU A 1 105 ? -15.906 -3.163 8.583 1.00 54.22 105 LEU A C 1
ATOM 858 O O . LEU A 1 105 ? -14.807 -2.867 9.018 1.00 54.22 105 LEU A O 1
ATOM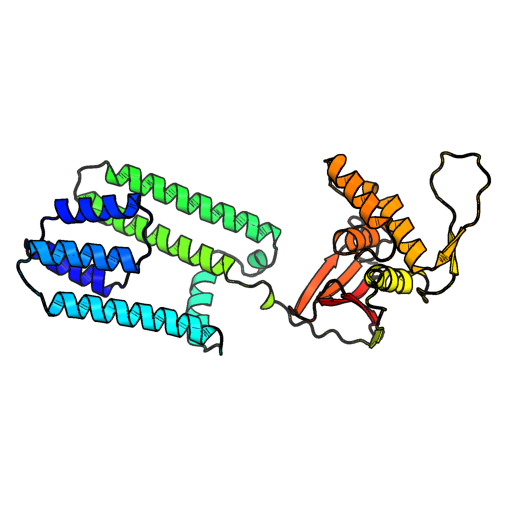 862 N N . GLU A 1 106 ? -16.012 -3.935 7.505 1.00 55.91 106 GLU A N 1
ATOM 863 C CA . GLU A 1 106 ? -14.835 -4.430 6.773 1.00 55.91 106 GLU A CA 1
ATOM 864 C C . GLU A 1 106 ? -14.273 -3.408 5.775 1.00 55.91 106 GLU A C 1
ATOM 866 O O . GLU A 1 106 ? -13.094 -3.470 5.435 1.00 55.91 106 GLU A O 1
ATOM 871 N N . ASP A 1 107 ? -15.091 -2.447 5.346 1.00 61.72 107 ASP A N 1
ATOM 872 C CA . ASP A 1 107 ? -14.709 -1.409 4.391 1.00 61.72 107 ASP A CA 1
ATOM 873 C C . ASP A 1 107 ? -14.115 -0.182 5.122 1.00 61.72 107 ASP A C 1
ATOM 875 O O . ASP A 1 107 ? -14.810 0.447 5.931 1.00 61.72 107 ASP A O 1
ATOM 879 N N . PRO A 1 108 ? -12.839 0.185 4.867 1.00 62.38 108 PRO A N 1
ATOM 880 C CA . PRO A 1 108 ? -12.206 1.357 5.467 1.00 62.38 108 PRO A CA 1
ATOM 881 C C . PRO A 1 108 ? -12.969 2.665 5.225 1.00 62.38 108 PRO A C 1
ATOM 883 O O . PRO A 1 108 ? -13.011 3.508 6.122 1.00 62.38 108 PRO A O 1
ATOM 886 N N . GLU A 1 109 ? -13.591 2.836 4.056 1.00 63.75 109 GLU A N 1
ATOM 887 C CA . GLU A 1 109 ? -14.357 4.044 3.733 1.00 63.75 109 GLU A CA 1
ATOM 888 C C . GLU A 1 109 ? -15.639 4.105 4.569 1.00 63.75 109 GLU A C 1
ATOM 890 O O . GLU A 1 109 ? -15.951 5.135 5.173 1.00 63.75 109 GLU A O 1
ATOM 895 N N . MET A 1 110 ? -16.327 2.971 4.721 1.00 69.00 110 MET A N 1
ATOM 896 C CA . MET A 1 110 ? -17.511 2.871 5.579 1.00 69.00 110 MET A CA 1
ATOM 897 C C . MET A 1 110 ? -17.173 3.067 7.059 1.00 69.00 110 MET A C 1
ATOM 899 O O . MET A 1 110 ? -17.928 3.734 7.765 1.00 69.00 110 MET A O 1
ATOM 903 N N . ARG A 1 111 ? -16.015 2.586 7.536 1.00 69.50 111 ARG A N 1
ATOM 904 C CA . ARG A 1 111 ? -15.556 2.853 8.913 1.00 69.50 111 ARG A CA 1
ATOM 905 C C . ARG A 1 111 ? -15.388 4.340 9.189 1.00 69.50 111 ARG A C 1
ATOM 907 O O . ARG A 1 111 ? -15.776 4.791 10.263 1.00 69.50 111 ARG A O 1
ATOM 914 N N . VAL A 1 112 ? -14.815 5.100 8.252 1.00 71.06 112 VAL A N 1
ATOM 915 C CA . VAL A 1 112 ? -14.666 6.557 8.406 1.00 71.06 112 VAL A CA 1
ATOM 916 C C . VAL A 1 112 ? -16.041 7.207 8.525 1.00 71.06 112 VAL A C 1
ATOM 918 O O . VAL A 1 112 ? -16.281 7.948 9.476 1.00 71.06 112 VAL A O 1
ATOM 921 N N . VAL A 1 113 ? -16.972 6.856 7.634 1.00 74.75 113 VAL A N 1
ATOM 922 C CA . VAL A 1 113 ? -18.359 7.350 7.679 1.00 74.75 113 VAL A CA 1
ATOM 923 C C . VAL A 1 113 ? -19.027 7.023 9.020 1.00 74.75 113 VAL A C 1
ATOM 925 O O . VAL A 1 113 ? -19.758 7.842 9.576 1.00 74.75 113 VAL A O 1
ATOM 928 N N . TRP A 1 114 ? -18.756 5.848 9.582 1.00 78.56 114 TRP A N 1
ATOM 929 C CA . TRP A 1 114 ? -19.337 5.417 10.852 1.00 78.56 114 TRP A CA 1
ATOM 930 C C . TRP A 1 114 ? -18.732 6.116 12.058 1.00 78.56 114 TRP A C 1
ATOM 932 O O . TRP A 1 114 ? -19.462 6.504 12.968 1.00 78.56 114 TRP A O 1
ATOM 942 N N . ILE A 1 115 ? -17.411 6.294 12.067 1.00 77.81 115 ILE A N 1
ATOM 943 C CA . ILE A 1 115 ? -16.714 7.047 13.110 1.00 77.81 115 ILE A CA 1
ATOM 944 C C . ILE A 1 115 ? -17.266 8.470 13.169 1.00 77.81 115 ILE A C 1
ATOM 946 O O . ILE A 1 115 ? -17.573 8.946 14.261 1.00 77.81 115 ILE A O 1
ATOM 950 N N . GLU A 1 116 ? -17.434 9.125 12.019 1.00 82.00 116 GLU A N 1
ATOM 951 C CA . GLU A 1 116 ? -18.017 10.467 11.967 1.00 82.00 116 GLU A CA 1
ATOM 952 C C . GLU A 1 116 ? -19.488 10.463 12.415 1.00 82.00 116 GLU A C 1
ATOM 954 O O . GLU A 1 116 ? -19.865 11.263 13.265 1.00 82.00 116 GLU A O 1
ATOM 959 N N . SER A 1 117 ? -20.295 9.482 11.993 1.00 85.62 117 SER A N 1
ATOM 960 C CA . SER A 1 117 ? -21.688 9.362 12.453 1.00 85.62 117 SER A CA 1
ATOM 961 C C . SER A 1 117 ? -21.822 9.168 13.971 1.00 85.62 117 SER A C 1
ATOM 963 O O . SER A 1 117 ? -22.723 9.732 14.594 1.00 85.62 117 SER A O 1
ATOM 965 N N . ILE A 1 118 ? -20.941 8.376 14.593 1.00 76.56 118 ILE A N 1
ATOM 966 C CA . ILE A 1 118 ? -20.944 8.168 16.049 1.00 76.56 118 ILE A CA 1
ATOM 967 C C . ILE A 1 118 ? -20.495 9.441 16.774 1.00 76.56 118 ILE A C 1
ATOM 969 O O . ILE A 1 118 ? -21.092 9.794 17.792 1.00 76.56 118 ILE A O 1
ATOM 973 N N . LYS A 1 119 ? -19.490 10.158 16.252 1.00 81.62 119 LYS A N 1
ATOM 974 C CA . LYS A 1 119 ? -19.078 11.459 16.802 1.00 81.62 119 LYS A CA 1
ATOM 975 C C . LYS A 1 119 ? -20.229 12.463 16.774 1.00 81.62 119 LYS A C 1
ATOM 977 O O . LYS A 1 119 ? -20.499 13.075 17.803 1.00 81.62 119 LYS A O 1
ATOM 982 N N . ASP A 1 120 ? -20.952 12.559 15.660 1.00 87.81 120 ASP A N 1
ATOM 983 C CA . ASP A 1 120 ? -22.107 13.453 15.532 1.00 87.81 120 ASP A CA 1
ATOM 984 C C . ASP A 1 120 ? -23.202 13.125 16.558 1.00 87.81 120 ASP A C 1
ATOM 986 O O . ASP A 1 120 ? -23.782 14.017 17.182 1.00 87.81 120 ASP A O 1
ATOM 990 N N . GLN A 1 121 ? -23.477 11.835 16.783 1.00 85.25 121 GLN A N 1
ATOM 991 C CA . GLN A 1 121 ? -24.428 11.397 17.809 1.00 85.25 121 GLN A CA 1
ATOM 992 C C . GLN A 1 121 ? -23.970 11.786 19.221 1.00 85.25 121 GLN A C 1
ATOM 994 O O . GLN A 1 121 ? -24.779 12.296 19.997 1.00 85.25 121 GLN A O 1
ATOM 999 N N . ILE A 1 122 ? -22.684 11.604 19.542 1.00 82.25 122 ILE A N 1
ATOM 1000 C CA . ILE A 1 122 ? -22.107 12.021 20.829 1.00 82.25 122 ILE A CA 1
ATOM 1001 C C . ILE A 1 122 ? -22.262 13.535 21.016 1.00 82.25 122 ILE A C 1
ATOM 1003 O O . ILE A 1 122 ? -22.778 13.965 22.047 1.00 82.25 122 ILE A O 1
ATOM 1007 N N . THR A 1 123 ? -21.907 14.339 20.011 1.00 88.75 123 THR A N 1
ATOM 1008 C CA . THR A 1 123 ? -22.038 15.804 20.064 1.00 88.75 123 THR A CA 1
ATOM 1009 C C . THR A 1 123 ? -23.490 16.247 20.271 1.00 88.75 123 THR A C 1
ATOM 1011 O O . THR A 1 123 ? -23.763 17.158 21.056 1.00 88.75 123 THR A O 1
ATOM 1014 N N . ASN A 1 124 ? -24.454 15.579 19.633 1.00 88.00 124 ASN A N 1
ATOM 1015 C CA . ASN A 1 124 ? -25.874 15.868 19.839 1.00 88.00 124 ASN A CA 1
ATOM 1016 C C . ASN A 1 124 ? -26.343 15.543 21.267 1.00 88.00 124 ASN A C 1
ATOM 1018 O O . ASN A 1 124 ? -27.111 16.312 21.852 1.00 88.00 124 ASN A O 1
ATOM 1022 N N . LEU A 1 125 ? -25.871 14.438 21.854 1.00 82.25 125 LEU A N 1
ATOM 1023 C CA . LEU A 1 125 ? -26.177 14.094 23.245 1.00 82.25 125 LEU A CA 1
ATOM 1024 C C . LEU A 1 125 ? -25.554 15.090 24.228 1.00 82.25 125 LEU A C 1
ATOM 1026 O O . LEU A 1 125 ? -26.214 15.478 25.188 1.00 82.25 125 LEU A O 1
ATOM 1030 N N . GLU A 1 126 ? -24.330 15.557 23.977 1.00 81.88 126 GLU A N 1
ATOM 1031 C CA . GLU A 1 126 ? -23.679 16.592 24.793 1.00 81.88 126 GLU A CA 1
ATOM 1032 C C . GLU A 1 126 ? -24.478 17.895 24.800 1.00 81.88 126 GLU A C 1
ATOM 1034 O O . GLU A 1 126 ? -24.725 18.465 25.866 1.00 81.88 126 GLU A O 1
ATOM 1039 N N . LYS A 1 127 ? -24.959 18.326 23.628 1.00 89.44 127 LYS A N 1
ATOM 1040 C CA . LYS A 1 127 ? -25.837 19.493 23.513 1.00 89.44 127 LYS A CA 1
ATOM 1041 C C . LYS A 1 127 ? -27.132 19.303 24.306 1.00 89.44 127 LYS A C 1
ATOM 1043 O O . LYS A 1 127 ? -27.529 20.196 25.050 1.00 89.44 127 LYS A O 1
ATOM 1048 N N . ARG A 1 128 ? -27.761 18.129 24.202 1.00 87.00 128 ARG A N 1
ATOM 1049 C CA . ARG A 1 128 ? -28.988 17.812 24.945 1.00 87.00 128 ARG A CA 1
ATOM 1050 C C . ARG A 1 128 ? -28.762 17.810 26.459 1.00 87.00 128 ARG A C 1
ATOM 1052 O O . ARG A 1 128 ? -29.585 18.348 27.191 1.00 87.00 128 ARG A O 1
ATOM 1059 N N . ILE A 1 129 ? -27.656 17.235 26.935 1.00 81.19 129 ILE A N 1
ATOM 1060 C CA . ILE A 1 129 ? -27.280 17.254 28.359 1.00 81.19 129 ILE A CA 1
ATOM 1061 C C . ILE A 1 129 ? -27.113 18.698 28.838 1.00 81.19 129 ILE A C 1
ATOM 1063 O O . ILE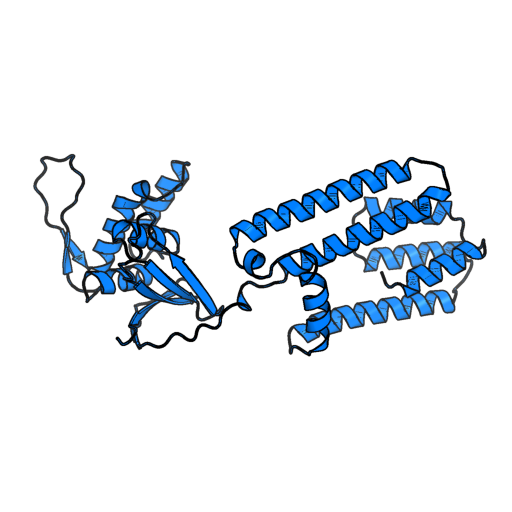 A 1 129 ? -27.624 19.051 29.900 1.00 81.19 129 ILE A O 1
ATOM 1067 N N . PHE A 1 130 ? -26.443 19.539 28.044 1.00 83.69 130 PHE A N 1
ATOM 1068 C CA . PHE A 1 130 ? -26.279 20.953 28.360 1.00 83.69 130 PHE A CA 1
ATOM 1069 C C . PHE A 1 130 ? -27.631 21.666 28.480 1.00 83.69 130 PHE A C 1
ATOM 1071 O O . PHE A 1 130 ? -27.881 22.300 29.502 1.00 83.69 130 PHE A O 1
ATOM 1078 N N . GLU A 1 131 ? -28.524 21.512 27.501 1.00 87.50 131 GLU A N 1
ATOM 1079 C CA . GLU A 1 131 ? -29.864 22.117 27.515 1.00 87.50 131 GLU A CA 1
ATOM 1080 C C . GLU A 1 131 ? -30.694 21.663 28.726 1.00 87.50 131 GLU A C 1
ATOM 1082 O O . GLU A 1 131 ? -31.280 22.494 29.420 1.00 87.50 131 GLU A O 1
ATOM 1087 N N . LEU A 1 132 ? -30.693 20.361 29.030 1.00 81.56 132 LEU A N 1
ATOM 1088 C CA . LEU A 1 132 ? -31.386 19.808 30.196 1.00 81.56 132 LEU A CA 1
ATOM 1089 C C . LEU A 1 132 ? -30.817 20.344 31.517 1.00 81.56 132 LEU A C 1
ATOM 1091 O O . LEU A 1 132 ? -31.579 20.613 32.439 1.00 81.56 132 LEU A O 1
ATOM 1095 N N . SER A 1 133 ? -29.500 20.553 31.600 1.00 79.38 133 SER A N 1
ATOM 1096 C CA . SER A 1 133 ? -28.835 21.072 32.804 1.00 79.38 133 SER A CA 1
ATOM 1097 C C . SER A 1 133 ? -29.154 22.537 33.120 1.00 79.38 133 SER A C 1
ATOM 1099 O O . SER A 1 133 ? -28.942 22.973 34.250 1.00 79.38 133 SER A O 1
ATOM 1101 N N . GLN A 1 134 ? -29.659 23.300 32.142 1.00 88.94 134 GLN A N 1
ATOM 1102 C CA . GLN A 1 134 ? -30.119 24.676 32.367 1.00 88.94 134 GLN A CA 1
ATOM 1103 C C . GLN A 1 134 ? -31.507 24.720 33.013 1.00 88.94 134 GLN A C 1
ATOM 1105 O O . GLN A 1 134 ? -31.942 25.774 33.478 1.00 88.94 134 GLN A O 1
ATOM 1110 N N . ASN A 1 135 ? -32.216 23.592 33.030 1.00 83.12 135 ASN A N 1
ATOM 1111 C CA . ASN A 1 135 ? -33.526 23.502 33.639 1.00 83.12 135 ASN A CA 1
ATOM 1112 C C . ASN A 1 135 ? -33.390 23.220 35.146 1.00 83.12 135 ASN A C 1
ATOM 1114 O O . ASN A 1 135 ? -32.608 22.371 35.565 1.00 83.12 135 ASN A O 1
ATOM 1118 N N . GLN A 1 136 ? -34.137 23.968 35.960 1.00 79.81 136 GLN A N 1
ATOM 1119 C CA . GLN A 1 136 ? -34.099 23.886 37.425 1.00 79.81 136 GLN A CA 1
ATOM 1120 C C . GLN A 1 136 ? -35.038 22.810 37.997 1.00 79.81 136 GLN A C 1
ATOM 1122 O O . GLN A 1 136 ? -35.112 22.652 39.212 1.00 79.81 136 GLN A O 1
ATOM 1127 N N . ASP A 1 137 ? -35.766 22.091 37.142 1.00 86.50 137 ASP A N 1
ATOM 1128 C CA . ASP A 1 137 ? -36.689 21.033 37.546 1.00 86.50 137 ASP A CA 1
ATOM 1129 C C . ASP A 1 137 ? -35.939 19.747 37.939 1.00 86.50 137 ASP A C 1
ATOM 1131 O O . ASP A 1 137 ? -35.215 19.149 37.139 1.00 86.50 137 ASP A O 1
ATOM 1135 N N . GLU A 1 138 ? -36.135 19.292 39.178 1.00 75.12 138 GLU A N 1
ATOM 1136 C CA . GLU A 1 138 ? -35.516 18.069 39.702 1.00 75.12 138 GLU A CA 1
ATOM 1137 C C . GLU A 1 138 ? -35.962 16.799 38.959 1.00 75.12 138 GLU A C 1
ATOM 1139 O O . GLU A 1 138 ? -35.215 15.821 38.927 1.00 75.12 138 GLU A O 1
ATOM 1144 N N . SER A 1 139 ? -37.121 16.814 38.288 1.00 81.31 139 SER A N 1
ATOM 1145 C CA . SER A 1 139 ? -37.601 15.684 37.477 1.00 81.31 139 SER A CA 1
ATOM 1146 C C . SER A 1 139 ? -36.727 15.393 36.247 1.00 81.31 139 SER A C 1
ATOM 1148 O O . SER A 1 139 ? -36.842 14.333 35.630 1.00 81.31 139 SER A O 1
ATOM 1150 N N . ILE A 1 140 ? -35.812 16.303 35.896 1.00 84.81 140 ILE A N 1
ATOM 1151 C CA . ILE A 1 140 ? -34.913 16.170 34.743 1.00 84.81 140 ILE A CA 1
ATOM 1152 C C . ILE A 1 140 ? -33.650 15.366 35.073 1.00 84.81 140 ILE A C 1
ATOM 1154 O O . ILE A 1 140 ? -32.967 14.896 34.160 1.00 84.81 140 ILE A O 1
ATOM 1158 N N . ILE A 1 141 ? -33.361 15.132 36.356 1.00 73.50 141 ILE A N 1
ATOM 1159 C CA . ILE A 1 141 ? -32.174 14.386 36.799 1.00 73.50 141 ILE A CA 1
ATOM 1160 C C . ILE A 1 141 ? -32.138 12.984 36.172 1.00 73.50 141 ILE A C 1
ATOM 1162 O O . ILE A 1 141 ? -31.113 12.594 35.606 1.00 73.50 141 ILE A O 1
ATOM 1166 N N . ASP A 1 142 ? -33.265 12.269 36.170 1.00 78.44 142 ASP A N 1
ATOM 1167 C CA . ASP A 1 142 ? -33.365 10.928 35.578 1.00 78.44 142 ASP A CA 1
ATOM 1168 C C . ASP A 1 142 ? -33.129 10.947 34.061 1.00 78.44 142 ASP A C 1
ATOM 1170 O O . ASP A 1 142 ? -32.492 10.054 33.492 1.00 78.44 142 ASP A O 1
ATOM 1174 N N . LEU A 1 143 ? -33.595 12.000 33.384 1.00 80.56 143 LEU A N 1
ATOM 1175 C CA . LEU A 1 143 ? -33.406 12.165 31.947 1.00 80.56 143 LEU A CA 1
ATOM 1176 C C . LEU A 1 143 ? -31.944 12.480 31.600 1.00 80.56 143 LEU A C 1
ATOM 1178 O O . LEU A 1 143 ? -31.421 11.950 30.616 1.00 80.56 143 LEU A O 1
ATOM 1182 N N . ILE A 1 144 ? -31.267 13.294 32.415 1.00 74.69 144 ILE A N 1
ATOM 1183 C CA . ILE A 1 144 ? -29.828 13.560 32.285 1.00 74.69 144 ILE A CA 1
ATOM 1184 C C . ILE A 1 144 ? -29.037 12.266 32.498 1.00 74.69 144 ILE A C 1
ATOM 1186 O O . ILE A 1 144 ? -28.177 11.947 31.676 1.00 74.69 144 ILE A O 1
ATOM 1190 N N . ALA A 1 145 ? -29.360 11.486 33.534 1.00 75.75 145 ALA A N 1
ATOM 1191 C CA . ALA A 1 145 ? -28.699 10.214 33.819 1.00 75.75 145 ALA A CA 1
ATOM 1192 C C . ALA A 1 145 ? -28.836 9.221 32.653 1.00 75.75 145 ALA A C 1
ATOM 1194 O O . ALA A 1 145 ? -27.847 8.631 32.212 1.00 75.75 145 ALA A O 1
ATOM 1195 N N . LYS A 1 146 ? -30.039 9.099 32.078 1.00 82.75 146 LYS A N 1
ATOM 1196 C CA . LYS A 1 146 ? -30.270 8.269 30.889 1.00 82.75 146 LYS A CA 1
ATOM 1197 C C . LYS A 1 146 ? -29.451 8.744 29.683 1.00 82.75 146 LYS A C 1
ATOM 1199 O O . LYS A 1 146 ? -28.826 7.928 29.010 1.00 82.75 146 LYS A O 1
ATOM 1204 N N . THR A 1 147 ? -29.415 10.055 29.440 1.00 79.19 147 THR A N 1
ATOM 1205 C CA . THR A 1 147 ? -28.685 10.648 28.305 1.00 79.19 147 THR A CA 1
ATOM 1206 C C . THR A 1 147 ? -27.166 10.468 28.452 1.00 79.19 147 THR A C 1
ATOM 1208 O O . THR A 1 147 ? -26.473 10.188 27.475 1.00 79.19 147 THR A O 1
ATOM 1211 N N . LEU A 1 148 ? -26.636 10.555 29.678 1.00 77.62 148 LEU A N 1
ATOM 1212 C CA . LEU A 1 148 ? -25.231 10.261 29.980 1.00 77.62 148 LEU A CA 1
ATOM 1213 C C . LEU A 1 148 ? -24.882 8.789 29.739 1.00 77.62 148 LEU A C 1
ATOM 1215 O O . LEU A 1 148 ? -23.822 8.497 29.188 1.00 77.62 148 LEU A O 1
ATOM 1219 N N . ASN A 1 149 ? -25.774 7.865 30.102 1.00 80.81 149 ASN A N 1
ATOM 1220 C CA . ASN A 1 149 ? -25.571 6.443 29.840 1.00 80.81 149 ASN A CA 1
ATOM 1221 C C . ASN A 1 149 ? -25.548 6.137 28.331 1.00 80.81 149 ASN A C 1
ATOM 1223 O O . ASN A 1 149 ? -24.683 5.403 27.859 1.00 80.81 149 ASN A O 1
ATOM 1227 N N . GLU A 1 150 ? -26.448 6.751 27.554 1.00 84.25 150 GLU A N 1
ATOM 1228 C CA . GLU A 1 150 ? -26.444 6.652 26.086 1.00 84.25 150 GLU A CA 1
ATOM 1229 C C . GLU A 1 150 ? -25.125 7.170 25.487 1.00 84.25 150 GLU A C 1
ATOM 1231 O O . GLU A 1 150 ? -24.525 6.496 24.645 1.00 84.25 150 GLU A O 1
ATOM 1236 N N . LYS A 1 151 ? -24.624 8.317 25.971 1.00 87.31 151 LYS A N 1
ATOM 1237 C CA . LYS A 1 151 ? -23.321 8.864 25.560 1.00 87.31 151 LYS A CA 1
ATOM 1238 C C . LYS A 1 151 ? -22.187 7.881 25.856 1.00 87.31 151 LYS A C 1
ATOM 1240 O O . LYS A 1 151 ? -21.385 7.595 24.970 1.00 87.31 151 LYS A O 1
ATOM 1245 N N . HIS A 1 152 ? -22.145 7.333 27.069 1.00 79.50 152 HIS A N 1
ATOM 1246 C CA . HIS A 1 152 ? -21.096 6.403 27.480 1.00 79.50 152 HIS A CA 1
ATOM 1247 C C . HIS A 1 152 ? -21.059 5.143 26.602 1.00 79.50 152 HIS A C 1
ATOM 1249 O O . HIS A 1 152 ? -19.990 4.709 26.176 1.00 79.50 152 HIS A O 1
ATOM 1255 N N . ILE A 1 153 ? -22.225 4.589 26.251 1.00 79.44 153 ILE A N 1
ATOM 1256 C CA . ILE A 1 153 ? -22.321 3.443 25.335 1.00 79.44 153 ILE A CA 1
ATOM 1257 C C . ILE A 1 153 ? -21.730 3.783 23.957 1.00 79.44 153 ILE A C 1
ATOM 1259 O O . ILE A 1 153 ? -21.015 2.963 23.377 1.00 79.44 153 ILE A O 1
ATOM 1263 N N . LEU A 1 154 ? -21.995 4.979 23.422 1.00 78.44 154 LEU A N 1
ATOM 1264 C CA . LEU A 1 154 ? -21.429 5.408 22.138 1.00 78.44 154 LEU A CA 1
ATOM 1265 C C . LEU A 1 154 ? -19.913 5.620 22.202 1.00 78.44 154 LEU A C 1
ATOM 1267 O O . LEU A 1 154 ? -19.212 5.251 21.261 1.00 78.44 154 LEU A O 1
ATOM 1271 N N . GLU A 1 155 ? -19.389 6.158 23.303 1.00 80.38 155 GLU A N 1
ATOM 1272 C CA . GLU A 1 155 ? -17.943 6.287 23.521 1.00 80.38 155 GLU A CA 1
ATOM 1273 C C . GLU A 1 155 ? -17.256 4.917 23.577 1.00 80.38 155 GLU A C 1
ATOM 1275 O O . GLU A 1 155 ? -16.211 4.725 22.954 1.00 80.38 155 GLU A O 1
ATOM 1280 N N . LEU A 1 156 ? -17.867 3.940 24.257 1.00 79.25 156 LEU A N 1
ATOM 1281 C CA . LEU A 1 156 ? -17.379 2.559 24.277 1.00 79.25 156 LEU A CA 1
ATOM 1282 C C . LEU A 1 156 ? -17.378 1.944 22.874 1.00 79.25 156 LEU A C 1
ATOM 1284 O O . LEU A 1 156 ? -16.379 1.350 22.472 1.00 79.25 156 LEU A O 1
ATOM 1288 N N . LYS A 1 157 ? -18.446 2.143 22.091 1.00 78.56 157 LYS A N 1
ATOM 1289 C CA . LYS A 1 157 ? -18.501 1.701 20.686 1.00 78.56 157 LYS A CA 1
ATOM 1290 C C . LYS A 1 157 ? -17.421 2.361 19.833 1.00 78.56 157 LYS A C 1
ATOM 1292 O O . LYS A 1 157 ? -16.762 1.680 19.053 1.00 78.56 157 LYS A O 1
ATOM 1297 N N . LEU A 1 158 ? -17.210 3.667 19.989 1.00 80.12 158 LEU A N 1
ATOM 1298 C CA . LEU A 1 158 ? -16.171 4.404 19.271 1.00 80.12 158 LEU A CA 1
ATOM 1299 C C . LEU A 1 158 ? -14.777 3.867 19.609 1.00 80.12 158 LEU A C 1
ATOM 1301 O O . LEU A 1 158 ? -13.954 3.682 18.713 1.00 80.12 158 LEU A O 1
ATOM 1305 N N . ASN A 1 159 ? -14.516 3.610 20.889 1.00 77.81 159 ASN A N 1
ATOM 1306 C CA . ASN A 1 159 ? -13.249 3.056 21.348 1.00 77.81 159 ASN A CA 1
ATOM 1307 C C . ASN A 1 159 ? -13.046 1.627 20.848 1.00 77.81 159 ASN A C 1
ATOM 1309 O O . ASN A 1 159 ? -11.949 1.322 20.396 1.00 77.81 159 ASN A O 1
ATOM 1313 N N . LEU A 1 160 ? -14.094 0.797 20.831 1.00 77.69 160 LEU A N 1
ATOM 1314 C CA . LEU A 1 160 ? -14.052 -0.543 20.246 1.00 77.69 160 LEU A CA 1
ATOM 1315 C C . LEU A 1 160 ? -13.736 -0.487 18.744 1.00 77.69 160 LEU A C 1
ATOM 1317 O O . LEU A 1 160 ? -12.825 -1.157 18.277 1.00 77.69 160 LEU A O 1
ATOM 1321 N N . ILE A 1 161 ? -14.424 0.363 17.976 1.00 75.38 161 ILE A N 1
ATOM 1322 C CA . ILE A 1 161 ? -14.173 0.513 16.532 1.00 75.38 161 ILE A CA 1
ATOM 1323 C C . ILE A 1 161 ? -12.738 0.983 16.261 1.00 75.38 161 ILE A C 1
ATOM 1325 O O . ILE A 1 161 ? -12.101 0.512 15.320 1.00 75.38 161 ILE A O 1
ATOM 1329 N N . LYS A 1 162 ? -12.210 1.885 17.097 1.00 73.31 162 LYS A N 1
ATOM 1330 C CA . LYS A 1 162 ? -10.817 2.349 17.023 1.00 73.31 162 LYS A CA 1
ATOM 1331 C C . LYS A 1 162 ? -9.805 1.292 17.478 1.00 73.31 162 LYS A C 1
ATOM 1333 O O . LYS A 1 162 ? -8.679 1.306 16.986 1.00 73.31 162 LYS A O 1
ATOM 1338 N N . SER A 1 163 ? -10.171 0.424 18.424 1.00 66.00 163 SER A N 1
ATOM 1339 C CA . SER A 1 163 ? -9.292 -0.605 18.990 1.00 66.00 163 SER A CA 1
ATOM 1340 C C . SER A 1 163 ? -9.244 -1.881 18.159 1.00 66.00 163 SER A C 1
ATOM 1342 O O . SER A 1 163 ? -8.280 -2.634 18.304 1.00 66.00 163 SER A O 1
ATOM 1344 N N . ILE A 1 164 ? -10.216 -2.101 17.260 1.00 66.94 164 ILE A N 1
ATOM 1345 C CA . ILE A 1 164 ? -10.124 -3.112 16.204 1.00 66.94 164 ILE A CA 1
ATOM 1346 C C . ILE A 1 164 ? -8.912 -2.757 15.338 1.00 66.94 164 ILE A C 1
ATOM 1348 O O . ILE A 1 164 ? -8.998 -2.021 14.348 1.00 66.94 164 ILE A O 1
ATOM 1352 N N . LYS A 1 165 ? -7.754 -3.309 15.716 1.00 54.66 165 LYS A N 1
ATOM 1353 C CA . LYS A 1 165 ? -6.595 -3.396 14.844 1.00 54.66 165 LYS A CA 1
ATOM 1354 C C . LYS A 1 165 ? -7.085 -4.141 13.619 1.00 54.66 165 LYS A C 1
ATOM 1356 O O . LYS A 1 165 ? -7.676 -5.213 13.735 1.00 54.66 165 LYS A O 1
ATOM 1361 N N . ILE A 1 166 ? -6.858 -3.570 12.441 1.00 47.94 166 ILE A N 1
ATOM 1362 C CA . ILE A 1 166 ? -7.258 -4.195 11.178 1.00 47.94 166 ILE A CA 1
ATOM 1363 C C . ILE A 1 166 ? -6.713 -5.657 11.149 1.00 47.94 166 ILE A C 1
ATOM 1365 O O . ILE A 1 166 ? -7.284 -6.502 10.466 1.00 47.94 166 ILE A O 1
ATOM 1369 N N . SER A 1 167 ? -5.641 -5.972 11.908 1.00 43.62 167 SER A N 1
ATOM 1370 C CA . SER A 1 167 ? -4.774 -7.165 11.849 1.00 43.62 167 SER A CA 1
ATOM 1371 C C . SER A 1 167 ? -5.475 -8.454 12.224 1.00 43.62 167 SER A C 1
ATOM 1373 O O . SER A 1 167 ? -4.966 -9.534 11.937 1.00 43.62 167 SER A O 1
ATOM 1375 N N . ASP A 1 168 ? -6.648 -8.344 12.839 1.00 40.59 168 ASP A N 1
ATOM 1376 C CA . ASP A 1 168 ? -7.458 -9.500 13.201 1.00 40.59 168 ASP A CA 1
ATOM 1377 C C . ASP A 1 168 ? -8.210 -10.075 11.987 1.00 40.59 168 ASP A C 1
ATOM 1379 O O . ASP A 1 168 ? -8.699 -11.202 12.040 1.00 40.59 168 ASP A O 1
ATOM 1383 N N . TYR A 1 169 ? -8.256 -9.360 10.854 1.00 45.56 169 TYR A N 1
ATOM 1384 C CA . TYR A 1 169 ? -8.982 -9.801 9.667 1.00 45.56 169 TYR A CA 1
ATOM 1385 C C . TYR A 1 169 ? -8.046 -10.225 8.529 1.00 45.56 169 TYR A C 1
ATOM 1387 O O . TYR A 1 169 ? -7.509 -9.415 7.778 1.00 45.56 169 TYR A O 1
ATOM 1395 N N . ARG A 1 170 ? -7.979 -11.558 8.378 1.00 45.09 170 ARG A N 1
ATOM 1396 C CA . ARG A 1 170 ? -7.347 -12.367 7.317 1.00 45.09 170 ARG A CA 1
ATOM 1397 C C . ARG A 1 170 ? -5.842 -12.593 7.464 1.00 45.09 170 ARG A C 1
ATOM 1399 O O . ARG A 1 170 ? -5.060 -12.097 6.668 1.00 45.09 170 ARG A O 1
ATOM 1406 N N . LYS A 1 171 ? -5.453 -13.556 8.310 1.00 44.19 171 LYS A N 1
ATOM 1407 C CA . LYS A 1 171 ? -4.285 -14.408 8.005 1.00 44.19 171 LYS A CA 1
ATOM 1408 C C . LYS A 1 171 ? -4.570 -15.195 6.716 1.00 44.19 171 LYS A C 1
ATOM 1410 O O . LYS A 1 171 ? -4.907 -16.374 6.765 1.00 44.19 171 LYS A O 1
ATOM 1415 N N . GLN A 1 172 ? -4.492 -14.552 5.553 1.00 51.44 172 GLN A N 1
ATOM 1416 C CA . GLN A 1 172 ? -4.354 -15.291 4.305 1.00 51.44 172 GLN A CA 1
ATOM 1417 C C . GLN A 1 172 ? -2.928 -15.828 4.276 1.00 51.44 172 GLN A C 1
ATOM 1419 O O . GLN A 1 172 ? -1.971 -15.095 4.040 1.00 51.44 172 GLN A O 1
ATOM 1424 N N . THR A 1 173 ? -2.793 -17.122 4.553 1.00 60.28 173 THR A N 1
ATOM 1425 C CA . THR A 1 173 ? -1.588 -17.868 4.218 1.00 60.28 173 THR A CA 1
ATOM 1426 C C . THR A 1 173 ? -1.461 -17.838 2.700 1.00 60.28 173 THR A C 1
ATOM 1428 O O . THR A 1 173 ? -2.259 -18.425 1.972 1.00 60.28 173 THR A O 1
ATOM 1431 N N . TYR A 1 174 ? -0.497 -17.077 2.196 1.00 71.75 174 TYR A N 1
ATOM 1432 C CA . TYR A 1 174 ? -0.174 -17.131 0.783 1.00 71.75 174 TYR A CA 1
ATOM 1433 C C . TYR A 1 174 ? 0.508 -18.471 0.487 1.00 71.75 174 TYR A C 1
ATOM 1435 O O . TYR A 1 174 ? 1.360 -18.939 1.242 1.00 71.75 174 TYR A O 1
ATOM 1443 N N . THR A 1 175 ? 0.128 -19.108 -0.616 1.00 79.50 175 THR A N 1
ATOM 1444 C CA . THR A 1 175 ? 0.753 -20.344 -1.093 1.00 79.50 175 THR A CA 1
ATOM 1445 C C . THR A 1 175 ? 1.518 -20.028 -2.371 1.00 79.50 175 THR A C 1
ATOM 1447 O O . THR A 1 175 ? 0.916 -19.729 -3.403 1.00 79.50 175 THR A O 1
ATOM 1450 N N . GLY A 1 176 ? 2.847 -20.050 -2.314 1.00 87.81 176 GLY A N 1
ATOM 1451 C CA . GLY A 1 176 ? 3.686 -19.741 -3.468 1.00 87.81 176 GLY A CA 1
ATOM 1452 C C . GLY A 1 176 ? 5.173 -19.747 -3.141 1.00 87.81 176 GLY A C 1
ATOM 1453 O O . GLY A 1 176 ? 5.575 -19.929 -1.995 1.00 87.81 176 GLY A O 1
ATOM 1454 N N . THR A 1 177 ? 5.991 -19.552 -4.169 1.00 92.50 177 THR A N 1
ATOM 1455 C CA . THR A 1 177 ? 7.440 -19.391 -4.033 1.00 92.50 177 THR A CA 1
ATOM 1456 C C . THR A 1 177 ? 7.771 -17.909 -3.933 1.00 92.50 177 THR A C 1
ATOM 1458 O O . THR A 1 177 ? 7.424 -17.135 -4.827 1.00 92.50 177 THR A O 1
ATOM 1461 N N . ILE A 1 178 ? 8.455 -17.522 -2.860 1.00 94.00 178 ILE A N 1
ATOM 1462 C CA . ILE A 1 178 ? 9.006 -16.175 -2.713 1.00 94.00 178 ILE A CA 1
ATOM 1463 C C . ILE A 1 178 ? 10.279 -16.086 -3.556 1.00 94.00 178 ILE A C 1
ATOM 1465 O O . ILE A 1 178 ? 11.134 -16.969 -3.504 1.00 94.00 178 ILE A O 1
ATOM 1469 N N . ILE A 1 179 ? 10.384 -15.032 -4.358 1.00 95.31 179 ILE A N 1
ATOM 1470 C CA . ILE A 1 179 ? 11.619 -14.641 -5.031 1.00 95.31 179 ILE A CA 1
ATOM 1471 C C . ILE A 1 179 ? 12.105 -13.385 -4.320 1.00 95.31 179 ILE A C 1
ATOM 1473 O O . ILE A 1 179 ? 11.482 -12.325 -4.443 1.00 95.31 179 ILE A O 1
ATOM 1477 N N . GLU A 1 180 ? 13.187 -13.545 -3.565 1.00 95.19 180 GLU A N 1
ATOM 1478 C CA . GLU A 1 180 ? 13.832 -12.463 -2.830 1.00 95.19 180 GLU A CA 1
ATOM 1479 C C . GLU A 1 180 ? 14.367 -11.404 -3.799 1.00 95.19 180 GLU A C 1
ATOM 1481 O O . GLU A 1 180 ? 14.977 -11.714 -4.828 1.00 95.19 180 GLU A O 1
ATOM 1486 N N . GLU A 1 181 ? 14.106 -10.144 -3.480 1.00 95.56 181 GLU A N 1
ATOM 1487 C CA . GLU A 1 181 ? 14.658 -8.991 -4.172 1.00 95.56 181 GLU A CA 1
ATOM 1488 C C . GLU A 1 181 ? 15.723 -8.328 -3.294 1.00 95.56 181 GLU A C 1
ATOM 1490 O O . GLU A 1 181 ? 15.730 -8.450 -2.075 1.00 95.56 181 GLU A O 1
ATOM 1495 N N . GLU A 1 182 ? 16.631 -7.573 -3.904 1.00 94.69 182 GLU A N 1
ATOM 1496 C CA . GLU A 1 182 ? 17.648 -6.848 -3.140 1.00 94.69 182 GLU A CA 1
ATOM 1497 C C . GLU A 1 182 ? 17.009 -5.722 -2.296 1.00 94.69 182 GLU A C 1
ATOM 1499 O O . GLU A 1 182 ? 16.229 -4.922 -2.834 1.00 94.69 182 GLU A O 1
ATOM 1504 N N . PRO A 1 183 ? 17.346 -5.581 -0.998 1.00 93.12 183 PRO A N 1
ATOM 1505 C CA . PRO A 1 183 ? 16.809 -4.545 -0.110 1.00 93.12 183 PRO A CA 1
ATOM 1506 C C . PRO A 1 183 ? 17.489 -3.176 -0.326 1.00 93.12 183 PRO A C 1
ATOM 1508 O O . PRO A 1 183 ? 17.893 -2.498 0.615 1.00 93.12 183 PRO A O 1
ATOM 1511 N N . ASP A 1 184 ? 17.619 -2.746 -1.582 1.00 94.94 184 ASP A N 1
ATOM 1512 C CA . ASP A 1 184 ? 18.370 -1.555 -2.009 1.00 94.94 184 ASP A CA 1
ATOM 1513 C C . ASP A 1 184 ? 17.480 -0.339 -2.329 1.00 94.94 184 ASP A C 1
ATOM 1515 O O . ASP A 1 184 ? 17.930 0.607 -2.973 1.00 94.94 184 ASP A O 1
ATOM 1519 N N . GLY A 1 185 ? 16.202 -0.373 -1.942 1.00 94.94 185 GLY A N 1
ATOM 1520 C CA . GLY A 1 185 ? 15.209 0.643 -2.304 1.00 94.94 185 GLY A CA 1
ATOM 1521 C C . GLY A 1 185 ? 14.630 0.515 -3.718 1.00 94.94 185 GLY A C 1
ATOM 1522 O O . GLY A 1 185 ? 13.720 1.267 -4.072 1.00 94.94 185 GLY A O 1
ATOM 1523 N N . ASN A 1 186 ? 15.087 -0.448 -4.527 1.00 97.19 186 ASN A N 1
ATOM 1524 C CA . ASN A 1 186 ? 14.483 -0.786 -5.819 1.00 97.19 186 ASN A CA 1
ATOM 1525 C C . ASN A 1 186 ? 13.575 -2.025 -5.767 1.00 97.19 186 ASN A C 1
ATOM 1527 O O . ASN A 1 186 ? 12.922 -2.319 -6.768 1.00 97.19 186 ASN A O 1
ATOM 1531 N N . CYS A 1 187 ? 13.501 -2.720 -4.629 1.00 97.56 187 CYS A N 1
ATOM 1532 C CA . CYS A 1 187 ? 12.763 -3.977 -4.437 1.00 97.56 187 CYS A CA 1
ATOM 1533 C C . CYS A 1 187 ? 11.329 -3.980 -5.006 1.00 97.56 187 CYS A C 1
ATOM 1535 O O . CYS A 1 187 ? 11.010 -4.858 -5.805 1.00 97.56 187 CYS A O 1
ATOM 1537 N N . LEU A 1 188 ? 10.500 -2.958 -4.737 1.00 97.88 188 LEU A N 1
ATOM 1538 C CA . LEU A 1 188 ? 9.156 -2.873 -5.333 1.00 97.88 188 LEU A CA 1
ATOM 1539 C C . LEU A 1 188 ? 9.218 -2.873 -6.867 1.00 97.88 188 LEU A C 1
ATOM 1541 O O . LEU A 1 188 ? 8.541 -3.652 -7.531 1.00 97.88 188 LEU A O 1
ATOM 1545 N N . PHE A 1 189 ? 10.058 -2.021 -7.454 1.00 97.81 189 PHE A N 1
ATOM 1546 C CA . PHE A 1 189 ? 10.182 -1.918 -8.909 1.00 97.81 189 PHE A CA 1
ATOM 1547 C C . PHE A 1 189 ? 10.777 -3.178 -9.535 1.00 97.81 189 PHE A C 1
ATOM 1549 O O . PHE A 1 189 ? 10.465 -3.469 -10.688 1.00 97.81 189 PHE A O 1
ATOM 1556 N N . ARG A 1 190 ? 11.606 -3.929 -8.799 1.00 97.56 190 ARG A N 1
ATOM 1557 C CA . ARG A 1 190 ? 12.091 -5.248 -9.220 1.00 97.56 190 ARG A CA 1
ATOM 1558 C C . ARG A 1 190 ? 10.951 -6.256 -9.254 1.00 97.56 190 ARG A C 1
ATOM 1560 O O . ARG A 1 190 ? 10.770 -6.889 -10.292 1.00 97.56 190 ARG A O 1
ATOM 1567 N N . ALA A 1 191 ? 10.128 -6.310 -8.209 1.00 97.25 191 ALA A N 1
ATOM 1568 C CA . ALA A 1 191 ? 8.964 -7.190 -8.169 1.00 97.25 191 ALA A CA 1
ATOM 1569 C C . ALA A 1 191 ? 7.965 -6.886 -9.301 1.00 97.25 191 ALA A C 1
ATOM 1571 O O . ALA A 1 191 ? 7.537 -7.780 -10.034 1.00 97.25 191 ALA A O 1
ATOM 1572 N N . LEU A 1 192 ? 7.676 -5.602 -9.536 1.00 97.19 192 LEU A N 1
ATOM 1573 C CA . LEU A 1 192 ? 6.833 -5.156 -10.650 1.00 97.19 192 LEU A CA 1
ATOM 1574 C C . LEU A 1 192 ? 7.463 -5.472 -12.021 1.00 97.19 192 LEU A C 1
ATOM 1576 O O . LEU A 1 192 ? 6.796 -5.968 -12.931 1.00 97.19 192 LEU A O 1
ATOM 1580 N N . ALA A 1 193 ? 8.763 -5.211 -12.191 1.00 96.19 193 ALA A N 1
ATOM 1581 C CA . ALA A 1 193 ? 9.476 -5.484 -13.437 1.00 96.19 193 ALA A CA 1
ATOM 1582 C C . ALA A 1 193 ? 9.574 -6.978 -13.742 1.00 96.19 193 ALA A C 1
ATOM 1584 O O . ALA A 1 193 ? 9.499 -7.353 -14.909 1.00 96.19 193 ALA A O 1
ATOM 1585 N N . ARG A 1 194 ? 9.704 -7.830 -12.724 1.00 94.81 194 ARG A N 1
ATOM 1586 C CA . ARG A 1 194 ? 9.715 -9.285 -12.877 1.00 94.81 194 ARG A CA 1
ATOM 1587 C C . ARG A 1 194 ? 8.435 -9.786 -13.535 1.00 94.81 194 ARG A C 1
ATOM 1589 O O . ARG A 1 194 ? 8.500 -10.640 -14.412 1.00 94.81 194 ARG A O 1
ATOM 1596 N N . HIS A 1 195 ? 7.290 -9.203 -13.189 1.00 92.19 195 HIS A N 1
ATOM 1597 C CA . HIS A 1 195 ? 6.019 -9.547 -13.821 1.00 92.19 195 HIS A CA 1
ATOM 1598 C C . HIS A 1 195 ? 5.983 -9.202 -15.317 1.00 92.19 195 HIS A C 1
ATOM 1600 O O . HIS A 1 195 ? 5.505 -9.988 -16.131 1.00 92.19 195 HIS A O 1
ATOM 1606 N N . VAL A 1 196 ? 6.505 -8.031 -15.689 1.00 91.62 196 VAL A N 1
ATOM 1607 C CA . VAL A 1 196 ? 6.412 -7.514 -17.066 1.00 91.62 196 VAL A CA 1
ATOM 1608 C C . VAL A 1 196 ? 7.534 -8.035 -17.969 1.00 91.62 196 VAL A C 1
ATOM 1610 O O . VAL A 1 196 ? 7.314 -8.291 -19.151 1.00 91.62 196 VAL A O 1
ATOM 1613 N N . TYR A 1 197 ? 8.740 -8.199 -17.428 1.00 91.19 197 TYR A N 1
ATOM 1614 C CA . TYR A 1 197 ? 9.960 -8.493 -18.186 1.00 91.19 197 TYR A CA 1
ATOM 1615 C C . TYR A 1 197 ? 10.608 -9.840 -17.830 1.00 91.19 197 TYR A C 1
ATOM 1617 O O . TYR A 1 197 ? 11.572 -10.238 -18.488 1.00 91.19 197 TYR A O 1
ATOM 1625 N N . GLY A 1 198 ? 10.113 -10.546 -16.810 1.00 91.06 198 GLY A N 1
ATOM 1626 C CA . GLY A 1 198 ? 10.645 -11.824 -16.326 1.00 91.06 198 GLY A CA 1
ATOM 1627 C C . GLY A 1 198 ? 11.884 -11.686 -15.437 1.00 91.06 198 GLY A C 1
ATOM 1628 O O . GLY A 1 198 ? 11.910 -12.219 -14.333 1.00 91.06 198 GLY A O 1
ATOM 1629 N N . ASP A 1 199 ? 12.902 -10.955 -15.889 1.00 90.25 199 ASP A N 1
ATOM 1630 C CA . ASP A 1 199 ? 14.132 -10.700 -15.131 1.00 90.25 199 ASP A CA 1
ATOM 1631 C C . ASP A 1 199 ? 14.314 -9.186 -14.890 1.00 90.25 199 ASP A C 1
ATOM 1633 O O . ASP A 1 199 ? 14.498 -8.439 -15.859 1.00 90.25 199 ASP A O 1
ATOM 1637 N N . PRO A 1 200 ? 14.270 -8.708 -13.628 1.00 89.44 200 PRO A N 1
ATOM 1638 C CA . PRO A 1 200 ? 14.395 -7.289 -13.302 1.00 89.44 200 PRO A CA 1
ATOM 1639 C C . PRO A 1 200 ? 15.803 -6.710 -13.523 1.00 89.44 200 PRO A C 1
ATOM 1641 O O . PRO A 1 200 ? 15.947 -5.481 -13.562 1.00 89.44 200 PRO A O 1
ATOM 1644 N N . GLU A 1 201 ? 16.829 -7.552 -13.675 1.00 90.31 201 GLU A N 1
ATOM 1645 C CA . GLU A 1 201 ? 18.211 -7.137 -13.961 1.00 90.31 201 GLU A CA 1
ATOM 1646 C C . GLU A 1 201 ? 18.533 -7.117 -15.456 1.00 90.31 201 GLU A C 1
ATOM 1648 O O . GLU A 1 201 ? 19.500 -6.481 -15.894 1.00 90.31 201 GLU A O 1
ATOM 1653 N N . LYS A 1 202 ? 17.680 -7.739 -16.275 1.00 88.44 202 LYS A N 1
ATOM 1654 C CA . LYS A 1 202 ? 17.830 -7.716 -17.724 1.00 88.44 202 LYS A CA 1
ATOM 1655 C C . LYS A 1 202 ? 17.783 -6.283 -18.244 1.00 88.44 202 LYS A C 1
ATOM 1657 O O . LYS A 1 202 ? 16.933 -5.471 -17.877 1.00 88.44 202 LYS A O 1
ATOM 1662 N N . THR A 1 203 ? 18.693 -5.986 -19.166 1.00 86.50 203 THR A N 1
ATOM 1663 C CA . THR A 1 203 ? 18.684 -4.714 -19.886 1.00 86.50 203 THR A CA 1
ATOM 1664 C C . THR A 1 203 ? 17.583 -4.708 -20.944 1.00 86.50 203 THR A C 1
ATOM 1666 O O . THR A 1 203 ? 17.490 -5.614 -21.774 1.00 86.50 203 THR A O 1
ATOM 1669 N N . VAL A 1 204 ? 16.781 -3.651 -20.947 1.00 83.81 204 VAL A N 1
ATOM 1670 C CA . VAL A 1 204 ? 15.658 -3.425 -21.858 1.00 83.81 204 VAL A CA 1
ATOM 1671 C C . VAL A 1 204 ? 15.835 -2.092 -22.589 1.00 83.81 204 VAL A C 1
ATOM 1673 O O . VAL A 1 204 ? 16.452 -1.154 -22.077 1.00 83.81 204 VAL A O 1
ATOM 1676 N N . ASN A 1 205 ? 15.342 -2.019 -23.828 1.00 80.75 205 ASN A N 1
ATOM 1677 C CA . ASN A 1 205 ? 15.387 -0.785 -24.611 1.00 80.75 205 ASN A CA 1
ATOM 1678 C C . ASN A 1 205 ? 14.216 0.108 -24.199 1.00 80.75 205 ASN A C 1
ATOM 1680 O O . ASN A 1 205 ? 13.062 -0.253 -24.422 1.00 80.75 205 ASN A O 1
ATOM 1684 N N . TYR A 1 206 ? 14.515 1.282 -23.653 1.00 73.81 206 TYR A N 1
ATOM 1685 C CA . TYR A 1 206 ? 13.510 2.291 -23.352 1.00 73.81 206 TYR A CA 1
ATOM 1686 C C . TYR A 1 206 ? 13.350 3.250 -24.538 1.00 73.81 206 TYR A C 1
ATOM 1688 O O . TYR A 1 206 ? 14.332 3.798 -25.048 1.00 73.81 206 TYR A O 1
ATOM 1696 N N . ILE A 1 207 ? 12.103 3.456 -24.968 1.00 66.62 207 ILE A N 1
ATOM 1697 C CA . ILE A 1 207 ? 11.717 4.469 -25.954 1.00 66.62 207 ILE A CA 1
ATOM 1698 C C . ILE A 1 207 ? 10.782 5.448 -25.228 1.00 66.62 207 ILE A C 1
ATOM 1700 O O . ILE A 1 207 ? 9.681 5.042 -24.857 1.00 66.62 207 ILE A O 1
ATOM 1704 N N . PRO A 1 208 ? 11.199 6.704 -24.983 1.00 63.06 208 PRO A N 1
ATOM 1705 C CA . PRO A 1 208 ? 10.346 7.687 -24.326 1.00 63.06 208 PRO A CA 1
ATOM 1706 C C . PRO A 1 208 ? 9.076 7.946 -25.144 1.00 63.06 208 PRO A C 1
ATOM 1708 O O . PRO A 1 208 ? 9.155 8.199 -26.345 1.00 63.06 208 PRO A O 1
ATOM 1711 N N . THR A 1 209 ? 7.913 7.910 -24.495 1.00 55.88 209 THR A N 1
ATOM 1712 C CA . THR A 1 209 ? 6.597 8.117 -25.129 1.00 55.88 209 THR A CA 1
ATOM 1713 C C . THR A 1 209 ? 6.162 9.583 -25.179 1.00 55.88 209 THR A C 1
ATOM 1715 O O . THR A 1 209 ? 5.077 9.883 -25.674 1.00 55.88 209 THR A O 1
ATOM 1718 N N . THR A 1 210 ? 6.979 10.531 -24.707 1.00 53.69 210 THR A N 1
ATOM 1719 C CA . THR A 1 210 ? 6.616 11.952 -24.753 1.00 53.69 210 THR A CA 1
ATOM 1720 C C . THR A 1 210 ? 6.715 12.493 -26.182 1.00 53.69 210 THR A C 1
ATOM 1722 O O . THR A 1 210 ? 7.787 12.752 -26.727 1.00 53.69 210 THR A O 1
ATOM 1725 N N . ALA A 1 211 ? 5.542 12.683 -26.784 1.00 46.09 211 ALA A N 1
ATOM 1726 C CA . ALA A 1 211 ? 5.284 13.095 -28.162 1.00 46.09 211 ALA A CA 1
ATOM 1727 C C . ALA A 1 211 ? 5.738 14.528 -28.535 1.00 46.09 211 ALA A C 1
ATOM 1729 O O . ALA A 1 211 ? 5.136 15.147 -29.404 1.00 46.09 211 ALA A O 1
ATOM 1730 N N . HIS A 1 212 ? 6.743 15.111 -27.873 1.00 43.06 212 HIS A N 1
ATOM 1731 C CA . HIS A 1 212 ? 7.106 16.533 -28.031 1.00 43.06 212 HIS A CA 1
ATOM 1732 C C . HIS A 1 212 ? 8.564 16.797 -28.412 1.00 43.06 212 HIS A C 1
ATOM 1734 O O . HIS A 1 212 ? 9.031 17.931 -28.320 1.00 43.06 212 HIS A O 1
ATOM 1740 N N . SER A 1 213 ? 9.310 15.805 -28.903 1.00 42.12 213 SER A N 1
ATOM 1741 C CA . SER A 1 213 ? 10.608 16.129 -29.495 1.00 42.12 213 SER A CA 1
ATOM 1742 C C . SER A 1 213 ? 10.912 15.324 -30.749 1.00 42.12 213 SER A C 1
ATOM 1744 O O . SER A 1 213 ? 11.174 14.129 -30.702 1.00 42.12 213 SER A O 1
ATOM 1746 N N . ASN A 1 214 ? 11.006 16.040 -31.870 1.00 45.09 214 ASN A N 1
ATOM 1747 C CA . ASN A 1 214 ? 11.707 15.640 -33.095 1.00 45.09 214 ASN A CA 1
ATOM 1748 C C . ASN A 1 214 ? 13.231 15.464 -32.872 1.00 45.09 214 ASN A C 1
ATOM 1750 O O . ASN A 1 214 ? 14.032 15.617 -33.793 1.00 45.09 214 ASN A O 1
ATOM 1754 N N . ARG A 1 215 ? 13.675 15.189 -31.640 1.00 49.22 215 ARG A N 1
ATOM 1755 C CA . ARG A 1 215 ? 15.075 14.938 -31.302 1.00 49.22 215 ARG A CA 1
ATOM 1756 C C . ARG A 1 215 ? 15.276 13.431 -31.338 1.00 49.22 215 ARG A C 1
ATOM 1758 O O . ARG A 1 215 ? 14.578 12.718 -30.628 1.00 49.22 215 ARG A O 1
ATOM 1765 N N . ARG A 1 216 ? 16.197 12.978 -32.202 1.00 49.19 216 ARG A N 1
ATOM 1766 C CA . ARG A 1 216 ? 16.746 11.608 -32.305 1.00 49.19 216 ARG A CA 1
ATOM 1767 C C . ARG A 1 216 ? 16.336 10.732 -31.119 1.00 49.19 216 ARG A C 1
ATOM 1769 O O . ARG A 1 216 ? 16.791 10.991 -30.009 1.00 49.19 216 ARG A O 1
ATOM 1776 N N . GLN A 1 217 ? 15.523 9.702 -31.364 1.00 54.28 217 GLN A N 1
ATOM 1777 C CA . GLN A 1 217 ? 15.191 8.682 -30.367 1.00 54.28 217 GLN A CA 1
ATOM 1778 C C . GLN A 1 217 ? 16.487 8.027 -29.869 1.00 54.28 217 GLN A C 1
ATOM 1780 O O . GLN A 1 217 ? 17.006 7.090 -30.477 1.00 54.28 217 GLN A O 1
ATOM 1785 N N . VAL A 1 218 ? 17.052 8.551 -28.784 1.00 55.69 218 VAL A N 1
ATOM 1786 C CA . VAL A 1 218 ? 18.196 7.936 -28.122 1.00 55.69 218 VAL A CA 1
ATOM 1787 C C . VAL A 1 218 ? 17.649 6.712 -27.404 1.00 55.69 218 VAL A C 1
ATOM 1789 O O . VAL A 1 218 ? 16.957 6.833 -26.397 1.00 55.69 218 VAL A O 1
ATOM 1792 N N . LYS A 1 219 ? 17.920 5.525 -27.955 1.00 65.00 219 LYS A N 1
ATOM 1793 C CA . LYS A 1 219 ? 17.644 4.255 -27.281 1.00 65.00 219 LYS A CA 1
ATOM 1794 C C . LYS A 1 219 ? 18.504 4.197 -26.025 1.00 65.00 219 LYS A C 1
ATOM 1796 O O . LYS A 1 219 ? 19.702 3.932 -26.107 1.00 65.00 219 LYS A O 1
ATOM 1801 N N . THR A 1 220 ? 17.906 4.456 -24.871 1.00 72.88 220 THR A N 1
ATOM 1802 C CA . THR A 1 220 ? 18.579 4.246 -23.592 1.00 72.88 220 THR A CA 1
ATOM 1803 C C . THR A 1 220 ? 18.375 2.797 -23.175 1.00 72.88 220 THR A C 1
ATOM 1805 O O . THR A 1 220 ? 17.255 2.284 -23.171 1.00 72.88 220 THR A O 1
ATOM 1808 N N . ARG A 1 221 ? 19.475 2.125 -22.844 1.00 78.69 221 ARG A N 1
ATOM 1809 C CA . ARG A 1 221 ? 19.464 0.799 -22.232 1.00 78.69 221 ARG A CA 1
ATOM 1810 C C . ARG A 1 221 ? 19.374 0.972 -20.723 1.00 78.69 221 ARG A C 1
ATOM 1812 O O . ARG A 1 221 ? 20.265 1.573 -20.133 1.00 78.69 221 ARG A O 1
ATOM 1819 N N . LEU A 1 222 ? 18.299 0.472 -20.127 1.00 84.69 222 LEU A N 1
ATOM 1820 C CA . LEU A 1 222 ? 18.071 0.505 -18.682 1.00 84.69 222 LEU A CA 1
ATOM 1821 C C . LEU A 1 222 ? 17.861 -0.916 -18.175 1.00 84.69 222 LEU A C 1
ATOM 1823 O O . LEU A 1 222 ? 17.392 -1.773 -18.925 1.00 84.69 222 LEU A O 1
ATOM 1827 N N . ARG A 1 223 ? 18.169 -1.167 -16.902 1.00 91.56 223 ARG A N 1
ATOM 1828 C CA . ARG A 1 223 ? 17.708 -2.397 -16.246 1.00 91.56 223 ARG A CA 1
ATOM 1829 C C . ARG A 1 223 ? 16.182 -2.375 -16.154 1.00 91.56 223 ARG A C 1
ATOM 1831 O O . ARG A 1 223 ? 15.583 -1.303 -16.033 1.00 91.56 223 ARG A O 1
ATOM 1838 N N . ALA A 1 224 ? 15.541 -3.535 -16.212 1.00 92.69 224 ALA A N 1
ATOM 1839 C CA . ALA A 1 224 ? 14.085 -3.636 -16.260 1.00 92.69 224 ALA A CA 1
ATOM 1840 C C . ALA A 1 224 ? 13.387 -2.948 -15.068 1.00 92.69 224 ALA A C 1
ATOM 1842 O O . ALA A 1 224 ? 12.386 -2.263 -15.274 1.00 92.69 224 ALA A O 1
ATOM 1843 N N . HIS A 1 225 ? 13.947 -3.012 -13.855 1.00 93.06 225 HIS A N 1
ATOM 1844 C CA . HIS A 1 225 ? 13.409 -2.271 -12.701 1.00 93.06 225 HIS A CA 1
ATOM 1845 C C . HIS A 1 225 ? 13.548 -0.742 -12.834 1.00 93.06 225 HIS A C 1
ATOM 1847 O O . HIS A 1 225 ? 12.635 -0.002 -12.473 1.00 93.06 225 HIS A O 1
ATOM 1853 N N . GLN A 1 226 ? 14.646 -0.248 -13.415 1.00 94.00 226 GLN A N 1
ATOM 1854 C CA . GLN A 1 226 ? 14.832 1.183 -13.690 1.00 94.00 226 GLN A CA 1
ATOM 1855 C C . GLN A 1 226 ? 13.850 1.665 -14.762 1.00 94.00 226 GLN A C 1
ATOM 1857 O O . GLN A 1 226 ? 13.283 2.753 -14.653 1.00 94.00 226 GLN A O 1
ATOM 1862 N N . MET A 1 227 ? 13.613 0.838 -15.784 1.00 92.19 227 MET A N 1
ATOM 1863 C CA . MET A 1 227 ? 12.589 1.102 -16.791 1.00 92.19 227 MET A CA 1
ATOM 1864 C C . MET A 1 227 ? 11.193 1.117 -16.163 1.00 92.19 227 MET A C 1
ATOM 1866 O O . MET A 1 227 ? 10.421 2.025 -16.455 1.00 92.19 227 MET A O 1
ATOM 1870 N N . MET A 1 228 ? 10.886 0.175 -15.267 1.00 95.19 228 MET A N 1
ATOM 1871 C CA . MET A 1 228 ? 9.613 0.138 -14.548 1.00 95.19 228 MET A CA 1
ATOM 1872 C C . MET A 1 228 ? 9.384 1.410 -13.725 1.00 95.19 228 MET A C 1
ATOM 1874 O O . MET A 1 228 ? 8.360 2.069 -13.889 1.00 95.19 228 MET A O 1
ATOM 1878 N N . ARG A 1 229 ? 10.376 1.821 -12.924 1.00 94.94 229 ARG A N 1
ATOM 1879 C CA . ARG A 1 229 ? 10.357 3.091 -12.179 1.00 94.94 229 ARG A CA 1
ATOM 1880 C C . ARG A 1 229 ? 10.059 4.276 -13.095 1.00 94.94 229 ARG A C 1
ATOM 1882 O O . ARG A 1 229 ? 9.190 5.093 -12.796 1.00 94.94 229 ARG A O 1
ATOM 1889 N N . LYS A 1 230 ? 10.756 4.357 -14.232 1.00 92.75 230 LYS A N 1
ATOM 1890 C CA . LYS A 1 230 ? 10.579 5.442 -15.202 1.00 92.75 230 LYS A CA 1
ATOM 1891 C C . LYS A 1 230 ? 9.174 5.454 -15.803 1.00 92.75 230 LYS A C 1
ATOM 1893 O O . LYS A 1 230 ? 8.551 6.505 -15.830 1.00 92.75 230 LYS A O 1
ATOM 1898 N N . ILE A 1 231 ? 8.662 4.297 -16.220 1.00 92.31 231 ILE A N 1
ATOM 1899 C CA . ILE A 1 231 ? 7.316 4.150 -16.789 1.00 92.31 231 ILE A CA 1
ATOM 1900 C C . ILE A 1 231 ? 6.239 4.582 -15.787 1.00 92.31 231 ILE A C 1
ATOM 1902 O O . ILE A 1 231 ? 5.341 5.341 -16.153 1.00 92.31 231 ILE A O 1
ATOM 1906 N N . ILE A 1 232 ? 6.338 4.133 -14.534 1.00 94.38 232 ILE A N 1
ATOM 1907 C CA . ILE A 1 232 ? 5.402 4.512 -13.469 1.00 94.38 232 ILE A CA 1
ATOM 1908 C C . ILE A 1 232 ? 5.474 6.025 -13.231 1.00 94.38 232 ILE A C 1
ATOM 1910 O O . ILE A 1 232 ? 4.446 6.695 -13.225 1.00 94.38 232 ILE A O 1
ATOM 1914 N N . CYS A 1 233 ? 6.679 6.588 -13.114 1.00 93.25 233 CYS A N 1
ATOM 1915 C CA . CYS A 1 233 ? 6.864 8.027 -12.930 1.00 93.25 233 CYS A CA 1
ATOM 1916 C C . CYS A 1 233 ? 6.296 8.855 -14.094 1.00 93.25 233 CYS A C 1
ATOM 1918 O O . CYS A 1 233 ? 5.627 9.859 -13.856 1.00 93.25 233 CYS A O 1
ATOM 1920 N N . ASP A 1 234 ? 6.522 8.433 -15.340 1.00 91.50 234 ASP A N 1
ATOM 1921 C CA . ASP A 1 234 ? 6.043 9.139 -16.533 1.00 91.50 234 ASP A CA 1
ATOM 1922 C C . ASP A 1 234 ? 4.502 9.112 -16.644 1.00 91.50 234 ASP A C 1
ATOM 1924 O O . ASP A 1 234 ? 3.918 9.997 -17.266 1.00 91.50 234 ASP A O 1
ATOM 1928 N N . ASN A 1 235 ? 3.835 8.135 -16.014 1.00 92.94 235 ASN A N 1
ATOM 1929 C CA . ASN A 1 235 ? 2.373 7.992 -16.010 1.00 92.94 235 ASN A CA 1
ATOM 1930 C C . ASN A 1 235 ? 1.707 8.404 -14.688 1.00 92.94 235 ASN A C 1
ATOM 1932 O O . ASN A 1 235 ? 0.484 8.349 -14.584 1.00 92.94 235 ASN A O 1
ATOM 1936 N N . PHE A 1 236 ? 2.474 8.845 -13.693 1.00 92.38 236 PHE A N 1
ATOM 1937 C CA . PHE A 1 236 ? 1.979 9.165 -12.353 1.00 92.38 236 PHE A CA 1
ATOM 1938 C C . PHE A 1 236 ? 0.802 10.151 -12.369 1.00 92.38 236 PHE A C 1
ATOM 1940 O O . PHE A 1 236 ? -0.242 9.896 -11.775 1.00 92.38 236 PHE A O 1
ATOM 1947 N N . LEU A 1 237 ? 0.942 11.244 -13.128 1.00 91.56 237 LEU A N 1
ATOM 1948 C CA . LEU A 1 237 ? -0.074 12.295 -13.250 1.00 91.56 237 LEU A CA 1
ATOM 1949 C C . LEU A 1 237 ? -1.394 11.820 -13.864 1.00 91.56 237 LEU A C 1
ATOM 1951 O O . LEU A 1 237 ? -2.417 12.461 -13.663 1.00 91.56 237 LEU A O 1
ATOM 1955 N N . ARG A 1 238 ? -1.374 10.724 -14.628 1.00 89.06 238 ARG A N 1
ATOM 1956 C CA . ARG A 1 238 ? -2.574 10.189 -15.276 1.00 89.06 238 ARG A CA 1
ATOM 1957 C C . ARG A 1 238 ? -3.505 9.494 -14.285 1.00 89.06 238 ARG A C 1
ATOM 1959 O O . ARG A 1 238 ? -4.699 9.416 -14.551 1.00 89.06 238 ARG A O 1
ATOM 1966 N N . TYR A 1 239 ? -2.955 8.970 -13.193 1.00 87.12 239 TYR A N 1
ATOM 1967 C CA . TYR A 1 239 ? -3.686 8.109 -12.265 1.00 87.12 239 TYR A CA 1
ATOM 1968 C C . TYR A 1 239 ? -3.753 8.674 -10.843 1.00 87.12 239 TYR A C 1
ATOM 1970 O O . TYR A 1 239 ? -4.607 8.266 -10.071 1.00 87.12 239 TYR A O 1
ATOM 1978 N N . THR A 1 240 ? -2.898 9.627 -10.475 1.00 83.31 240 THR A N 1
ATOM 1979 C CA . THR A 1 240 ? -2.984 10.274 -9.159 1.00 83.31 240 THR A CA 1
ATOM 1980 C C . THR A 1 240 ? -4.156 11.258 -9.067 1.00 83.31 240 THR A C 1
ATOM 1982 O O . THR A 1 240 ? -4.450 11.982 -10.017 1.00 83.31 240 THR A O 1
ATOM 1985 N N . THR A 1 241 ? -4.787 11.336 -7.894 1.00 82.56 241 THR A N 1
ATOM 1986 C CA . THR A 1 241 ? -5.796 12.356 -7.547 1.00 82.56 241 THR A CA 1
ATOM 1987 C C . THR A 1 241 ? -5.186 13.587 -6.869 1.00 82.56 241 THR A C 1
ATOM 1989 O O . THR A 1 241 ? -5.907 14.516 -6.503 1.00 82.56 241 THR A O 1
ATOM 1992 N N . MET A 1 242 ? -3.859 13.615 -6.687 1.00 82.69 242 MET A N 1
ATOM 1993 C CA . MET A 1 242 ? -3.155 14.746 -6.082 1.00 82.69 242 MET A CA 1
ATOM 1994 C C . MET A 1 242 ? -3.405 16.033 -6.878 1.00 82.69 242 MET A C 1
ATOM 1996 O O . MET A 1 242 ? -3.250 16.056 -8.097 1.00 82.69 242 MET A O 1
ATOM 2000 N N . GLN A 1 243 ? -3.750 17.115 -6.176 1.00 86.31 243 GLN A N 1
ATOM 2001 C CA . GLN A 1 243 ? -4.006 18.426 -6.791 1.00 86.31 243 GLN A CA 1
ATOM 2002 C C . GLN A 1 243 ? -2.882 19.439 -6.534 1.00 86.31 243 GLN A C 1
ATOM 2004 O O . GLN A 1 243 ? -2.642 20.325 -7.358 1.00 86.31 243 GLN A O 1
ATOM 2009 N N . ASP A 1 244 ? -2.158 19.301 -5.419 1.00 92.00 244 ASP A N 1
ATOM 2010 C CA . ASP A 1 244 ? -1.083 20.222 -5.053 1.00 92.00 244 ASP A CA 1
ATOM 2011 C C . ASP A 1 244 ? 0.163 20.003 -5.928 1.00 92.00 244 ASP A C 1
ATOM 2013 O O . ASP A 1 244 ? 0.892 19.015 -5.808 1.00 92.00 244 ASP A O 1
ATOM 2017 N N . GLN A 1 245 ? 0.442 20.978 -6.793 1.00 90.38 245 GLN A N 1
ATOM 2018 C CA . GLN A 1 245 ? 1.578 20.961 -7.716 1.00 90.38 245 GLN A CA 1
ATOM 2019 C C . GLN A 1 245 ? 2.946 20.932 -7.024 1.00 90.38 245 GLN A C 1
ATOM 2021 O O . GLN A 1 245 ? 3.935 20.545 -7.651 1.00 90.38 245 GLN A O 1
ATOM 2026 N N . SER A 1 246 ? 3.058 21.391 -5.777 1.00 91.69 246 SER A N 1
ATOM 2027 C CA . SER A 1 246 ? 4.302 21.310 -5.006 1.00 91.69 246 SER A CA 1
ATOM 2028 C C . SER A 1 246 ? 4.561 19.876 -4.537 1.00 91.69 246 SER A C 1
ATOM 2030 O O . SER A 1 246 ? 5.649 19.348 -4.776 1.00 91.69 246 SER A O 1
ATOM 2032 N N . VAL A 1 247 ? 3.532 19.213 -4.002 1.00 88.94 247 VAL A N 1
ATOM 2033 C CA . VAL A 1 247 ? 3.576 17.812 -3.554 1.00 88.94 247 VAL A CA 1
ATOM 2034 C C . VAL A 1 247 ? 3.841 16.881 -4.732 1.00 88.94 247 VAL A C 1
ATOM 2036 O O . VAL A 1 247 ? 4.753 16.062 -4.678 1.00 88.94 247 VAL A O 1
ATOM 2039 N N . ILE A 1 248 ? 3.125 17.071 -5.843 1.00 88.81 248 ILE A N 1
ATOM 2040 C CA . ILE A 1 248 ? 3.322 16.302 -7.079 1.00 88.81 248 ILE A CA 1
ATOM 2041 C C . ILE A 1 248 ? 4.770 16.400 -7.568 1.00 88.81 248 ILE A C 1
ATOM 2043 O O . ILE A 1 248 ? 5.374 15.396 -7.944 1.00 88.81 248 ILE A O 1
ATOM 2047 N N . ARG A 1 249 ? 5.345 17.610 -7.593 1.00 91.69 249 ARG A N 1
ATOM 2048 C CA . ARG A 1 249 ? 6.725 17.813 -8.055 1.00 91.69 249 ARG A CA 1
ATOM 2049 C C . ARG A 1 249 ? 7.734 17.137 -7.135 1.00 91.69 249 ARG A C 1
ATOM 2051 O O . ARG A 1 249 ? 8.649 16.493 -7.647 1.00 91.69 249 ARG A O 1
ATOM 2058 N N . ALA A 1 250 ? 7.555 17.262 -5.821 1.00 91.56 250 ALA A N 1
ATOM 2059 C CA . ALA A 1 250 ? 8.402 16.597 -4.836 1.00 91.56 250 ALA A CA 1
ATOM 2060 C C . ALA A 1 250 ? 8.339 15.070 -4.991 1.00 91.56 250 ALA A C 1
ATOM 2062 O O . ALA A 1 250 ? 9.376 14.409 -5.029 1.00 91.56 250 ALA A O 1
ATOM 2063 N N . GLU A 1 251 ? 7.140 14.524 -5.186 1.00 91.19 251 GLU A N 1
ATOM 2064 C CA . GLU A 1 251 ? 6.928 13.089 -5.344 1.00 91.19 251 GLU A CA 1
ATOM 2065 C C . GLU A 1 251 ? 7.526 12.558 -6.651 1.00 91.19 251 GLU A C 1
ATOM 2067 O O . GLU A 1 251 ? 8.280 11.588 -6.648 1.00 91.19 251 GLU A O 1
ATOM 2072 N N . LEU A 1 252 ? 7.312 13.248 -7.775 1.00 92.81 252 LEU A N 1
ATOM 2073 C CA . LEU A 1 252 ? 7.952 12.903 -9.047 1.00 92.81 252 LEU A CA 1
ATOM 2074 C C . LEU A 1 252 ? 9.481 12.987 -8.970 1.00 92.81 252 LEU A C 1
ATOM 2076 O O . LEU A 1 252 ? 10.175 12.176 -9.585 1.00 92.81 252 LEU A O 1
ATOM 2080 N N . GLN A 1 253 ? 10.026 13.969 -8.248 1.00 93.38 253 GLN A N 1
ATOM 2081 C CA . GLN A 1 253 ? 11.467 14.080 -8.038 1.00 93.38 253 GLN A CA 1
ATOM 2082 C C . GLN A 1 253 ? 11.990 12.893 -7.224 1.00 93.38 253 GLN A C 1
ATOM 2084 O O . GLN A 1 253 ? 12.964 12.268 -7.641 1.00 93.38 253 GLN A O 1
ATOM 2089 N N . ARG A 1 254 ? 11.302 12.540 -6.132 1.00 94.56 254 ARG A N 1
ATOM 2090 C CA . ARG A 1 254 ? 11.596 11.373 -5.294 1.00 94.56 254 ARG A CA 1
ATOM 2091 C C . ARG A 1 254 ? 11.562 10.078 -6.110 1.00 94.56 254 ARG A C 1
ATOM 2093 O O . ARG A 1 254 ? 12.531 9.327 -6.119 1.00 94.56 254 ARG A O 1
ATOM 2100 N N . MET A 1 255 ? 10.488 9.839 -6.862 1.00 91.31 255 MET A N 1
ATOM 2101 C CA . MET A 1 255 ? 10.303 8.621 -7.659 1.00 91.31 255 MET A CA 1
ATOM 2102 C C . MET A 1 255 ? 11.388 8.414 -8.720 1.00 91.31 255 MET A C 1
ATOM 2104 O O . MET A 1 255 ? 11.713 7.270 -9.039 1.00 91.31 255 MET A O 1
ATOM 2108 N N . ARG A 1 256 ? 11.952 9.498 -9.271 1.00 91.81 256 ARG A N 1
ATOM 2109 C CA . ARG A 1 256 ? 13.019 9.449 -10.289 1.00 91.81 256 ARG A CA 1
ATOM 2110 C C . ARG A 1 256 ? 14.381 9.063 -9.731 1.00 91.81 256 ARG A C 1
ATOM 2112 O O . ARG A 1 256 ? 15.231 8.629 -10.508 1.00 91.81 256 ARG A O 1
ATOM 2119 N N . MET A 1 257 ? 14.606 9.248 -8.435 1.00 93.75 257 MET A N 1
ATOM 2120 C CA . MET A 1 257 ? 15.881 8.927 -7.808 1.00 93.75 257 MET A CA 1
ATOM 2121 C C . MET A 1 257 ? 16.046 7.408 -7.706 1.00 93.75 257 MET A C 1
ATOM 2123 O O . MET A 1 257 ? 15.155 6.695 -7.240 1.00 93.75 257 MET A O 1
ATOM 2127 N N . ASP A 1 258 ? 17.198 6.906 -8.156 1.00 93.75 258 ASP A N 1
ATOM 2128 C CA . ASP A 1 258 ? 17.553 5.497 -7.981 1.00 93.75 258 ASP A CA 1
ATOM 2129 C C . ASP A 1 258 ? 17.577 5.141 -6.487 1.00 93.75 258 ASP A C 1
ATOM 2131 O O . ASP A 1 258 ? 17.828 6.008 -5.645 1.00 93.75 258 ASP A O 1
ATOM 2135 N N . LYS A 1 259 ? 17.287 3.876 -6.160 1.00 94.19 259 LYS A N 1
ATOM 2136 C CA . LYS A 1 259 ? 17.277 3.358 -4.779 1.00 94.19 259 LYS A CA 1
ATOM 2137 C C . LYS A 1 259 ? 16.292 4.044 -3.831 1.00 94.19 259 LYS A C 1
ATOM 2139 O O . LYS A 1 259 ? 16.400 3.930 -2.613 1.00 94.19 259 LYS A O 1
ATOM 2144 N N . THR A 1 260 ? 15.308 4.754 -4.373 1.00 94.69 260 THR A N 1
ATOM 2145 C CA . THR A 1 260 ? 14.257 5.362 -3.561 1.00 94.69 260 THR A CA 1
ATOM 2146 C C . THR A 1 260 ? 13.072 4.420 -3.442 1.00 94.69 260 THR A C 1
ATOM 2148 O O . THR A 1 260 ? 12.481 4.049 -4.459 1.00 94.69 260 THR A O 1
ATOM 2151 N N . TRP A 1 261 ? 12.729 4.057 -2.206 1.00 95.31 261 TRP A N 1
ATOM 2152 C CA . TRP A 1 261 ? 11.653 3.123 -1.879 1.00 95.31 261 TRP A CA 1
ATOM 2153 C C . TRP A 1 261 ? 10.334 3.513 -2.549 1.00 95.31 261 TRP A C 1
ATOM 2155 O O . TRP A 1 261 ? 9.907 4.663 -2.461 1.00 95.31 261 TRP A O 1
ATOM 2165 N N . GLY A 1 262 ? 9.700 2.562 -3.229 1.00 94.88 262 GLY A N 1
ATOM 2166 C CA . GLY A 1 262 ? 8.322 2.715 -3.696 1.00 94.88 262 GLY A CA 1
ATOM 2167 C C . GLY A 1 262 ? 7.322 2.185 -2.666 1.00 94.88 262 GLY A C 1
ATOM 2168 O O . GLY A 1 262 ? 7.709 1.527 -1.698 1.00 94.88 262 GLY A O 1
ATOM 2169 N N . GLY A 1 263 ? 6.037 2.438 -2.891 1.00 94.44 263 GLY A N 1
ATOM 2170 C CA . GLY A 1 263 ? 4.962 1.903 -2.063 1.00 94.44 263 GLY A CA 1
ATOM 2171 C C . GLY A 1 263 ? 3.605 1.903 -2.759 1.00 94.44 263 GLY A C 1
ATOM 2172 O O . GLY A 1 263 ? 3.503 1.655 -3.963 1.00 94.44 263 GLY A O 1
ATOM 2173 N N . ALA A 1 264 ? 2.564 2.175 -1.971 1.00 92.06 264 ALA A N 1
ATOM 2174 C CA . ALA A 1 264 ? 1.165 2.143 -2.388 1.00 92.06 264 ALA A CA 1
ATOM 2175 C C . ALA A 1 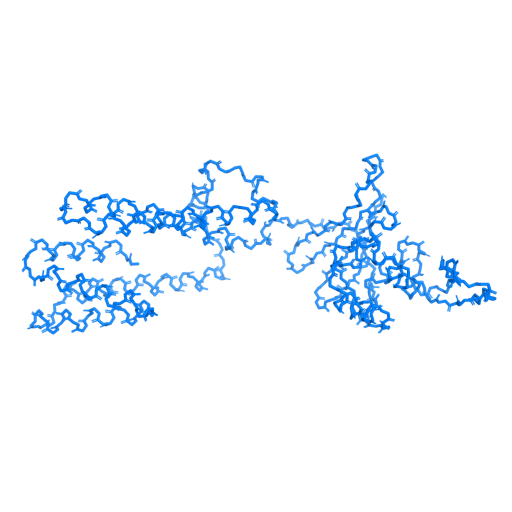264 ? 0.899 2.942 -3.669 1.00 92.06 264 ALA A C 1
ATOM 2177 O O . ALA A 1 264 ? 0.249 2.456 -4.594 1.00 92.06 264 ALA A O 1
ATOM 2178 N N . THR A 1 265 ? 1.451 4.154 -3.757 1.00 92.81 265 THR A N 1
ATOM 2179 C CA . THR A 1 265 ? 1.228 5.047 -4.895 1.00 92.81 265 THR A CA 1
ATOM 2180 C C . THR A 1 265 ? 1.755 4.450 -6.200 1.00 92.81 265 THR A C 1
ATOM 2182 O O . THR A 1 265 ? 1.059 4.458 -7.215 1.00 92.81 265 THR A O 1
ATOM 2185 N N . GLU A 1 266 ? 2.962 3.880 -6.200 1.00 96.12 266 GLU A N 1
ATOM 2186 C CA . GLU A 1 266 ? 3.528 3.242 -7.389 1.00 96.12 266 GLU A CA 1
ATOM 2187 C C . GLU A 1 266 ? 2.832 1.932 -7.750 1.00 96.12 266 GLU A C 1
ATOM 2189 O O . GLU A 1 266 ? 2.630 1.671 -8.937 1.00 96.12 266 GLU A O 1
ATOM 2194 N N . ALA A 1 267 ? 2.425 1.137 -6.755 1.00 96.62 267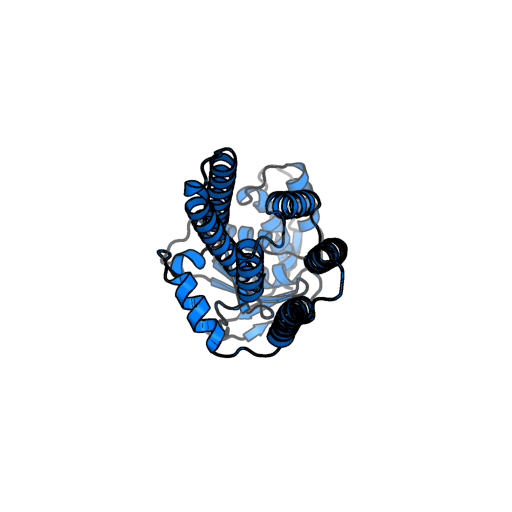 ALA A N 1
ATOM 2195 C CA . ALA A 1 267 ? 1.631 -0.071 -6.973 1.00 96.62 267 ALA A CA 1
ATOM 2196 C C . ALA A 1 267 ? 0.269 0.257 -7.608 1.00 96.62 267 ALA A C 1
ATOM 2198 O O . ALA A 1 267 ? -0.142 -0.397 -8.568 1.00 96.62 267 ALA A O 1
ATOM 2199 N N . TYR A 1 268 ? -0.390 1.319 -7.136 1.00 94.50 268 TYR A N 1
ATOM 2200 C CA . TYR A 1 268 ? -1.644 1.816 -7.692 1.00 94.50 268 TYR A CA 1
ATOM 2201 C C . TYR A 1 268 ? -1.484 2.277 -9.148 1.00 94.50 268 TYR A C 1
ATOM 2203 O O . TYR A 1 268 ? -2.247 1.849 -10.019 1.00 94.50 268 TYR A O 1
ATOM 2211 N N . VAL A 1 269 ? -0.467 3.098 -9.441 1.00 94.56 269 VAL A N 1
ATOM 2212 C CA . VAL A 1 269 ? -0.178 3.555 -10.813 1.00 94.56 269 VAL A CA 1
ATOM 2213 C C . VAL A 1 269 ? 0.135 2.367 -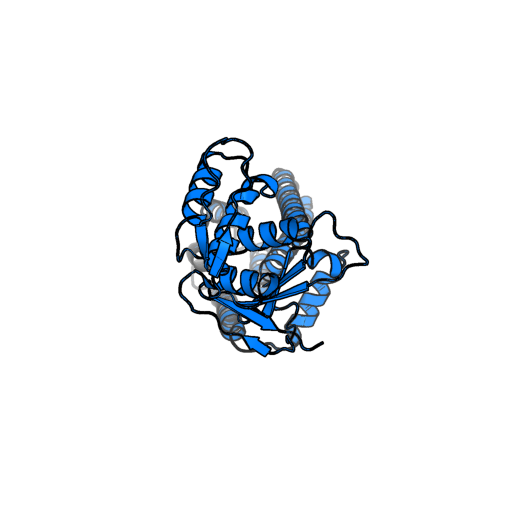11.725 1.00 94.56 269 VAL A C 1
ATOM 2215 O O . VAL A 1 269 ? -0.366 2.309 -12.847 1.00 94.56 269 VAL A O 1
ATOM 2218 N N . PHE A 1 270 ? 0.924 1.397 -11.253 1.00 95.88 270 PHE A N 1
ATOM 2219 C CA . PHE A 1 270 ? 1.216 0.175 -12.001 1.00 95.88 270 PHE A CA 1
ATOM 2220 C C . PHE A 1 270 ? -0.059 -0.614 -12.323 1.00 95.88 270 PHE A C 1
ATOM 2222 O O . PHE A 1 270 ? -0.266 -0.984 -13.480 1.00 95.88 270 PHE A O 1
ATOM 2229 N N . ALA A 1 271 ? -0.928 -0.833 -11.331 1.00 94.38 271 ALA A N 1
ATOM 2230 C CA . ALA A 1 271 ? -2.160 -1.599 -11.503 1.00 94.38 271 ALA A CA 1
ATOM 2231 C C . ALA A 1 271 ? -3.032 -1.028 -12.631 1.00 94.38 271 ALA A C 1
ATOM 2233 O O . ALA A 1 271 ? -3.499 -1.760 -13.507 1.00 94.38 271 ALA A O 1
ATOM 2234 N N . HIS A 1 272 ? -3.177 0.299 -12.655 1.00 92.56 272 HIS A N 1
ATOM 2235 C CA . HIS A 1 272 ? -3.956 1.016 -13.661 1.00 92.56 272 HIS A CA 1
ATOM 2236 C C . HIS A 1 272 ? -3.286 1.050 -15.030 1.00 92.56 272 HIS A C 1
ATOM 2238 O O . HIS A 1 272 ? -3.955 0.890 -16.050 1.00 92.56 272 HIS A O 1
ATOM 2244 N N . LEU A 1 273 ? -1.968 1.242 -15.065 1.00 92.00 273 LEU A N 1
ATOM 2245 C CA . LEU A 1 273 ? -1.229 1.333 -16.316 1.00 92.00 273 LEU A CA 1
ATOM 2246 C C . LEU A 1 273 ? -1.206 0.004 -17.079 1.00 92.00 273 LEU A C 1
ATOM 2248 O O . LEU A 1 273 ? -1.300 0.001 -18.305 1.00 92.00 273 LEU A O 1
ATOM 2252 N N . PHE A 1 274 ? -1.074 -1.116 -16.365 1.00 91.69 274 PHE A N 1
ATOM 2253 C CA . PHE A 1 274 ? -0.980 -2.445 -16.972 1.00 91.69 274 PHE A CA 1
ATOM 2254 C C . PHE A 1 274 ? -2.312 -3.206 -16.994 1.00 91.69 274 PHE A C 1
ATOM 2256 O O . PHE A 1 274 ? -2.396 -4.244 -17.649 1.00 91.69 274 PHE A O 1
ATOM 2263 N N . GLY A 1 275 ? -3.352 -2.705 -16.316 1.00 90.56 275 GLY A N 1
ATOM 2264 C CA . GLY A 1 275 ? -4.644 -3.385 -16.210 1.00 90.56 275 GLY A CA 1
ATOM 2265 C C . GLY A 1 275 ? -4.554 -4.694 -15.418 1.00 90.56 275 GLY A C 1
ATOM 2266 O O . GLY A 1 275 ? -5.172 -5.688 -15.794 1.00 90.56 275 GLY A O 1
ATOM 2267 N N . ILE A 1 276 ? -3.746 -4.711 -14.353 1.00 91.62 276 ILE A N 1
ATOM 2268 C CA . ILE A 1 276 ? -3.435 -5.899 -13.541 1.00 91.62 276 ILE A CA 1
ATOM 2269 C C . ILE A 1 276 ? -3.736 -5.580 -12.083 1.00 91.62 276 ILE A C 1
ATOM 2271 O O . ILE A 1 276 ? -3.371 -4.513 -11.599 1.00 91.62 276 ILE A O 1
ATOM 2275 N N . THR A 1 277 ? -4.383 -6.497 -11.366 1.00 93.00 277 THR A N 1
ATOM 2276 C CA . THR A 1 277 ? -4.571 -6.327 -9.922 1.00 93.00 277 THR A CA 1
ATOM 2277 C C . THR A 1 277 ? -3.256 -6.603 -9.201 1.00 93.00 277 THR A C 1
ATOM 2279 O O . THR A 1 277 ? -2.694 -7.685 -9.350 1.00 93.00 277 THR A O 1
ATOM 2282 N N . VAL A 1 278 ? -2.771 -5.651 -8.406 1.00 95.44 278 VAL A N 1
ATOM 2283 C CA . VAL A 1 278 ? -1.604 -5.867 -7.535 1.00 95.44 278 VAL A CA 1
ATOM 2284 C C . VAL A 1 278 ? -2.099 -6.255 -6.151 1.00 95.44 278 VAL A C 1
ATOM 2286 O O . VAL A 1 278 ? -2.872 -5.515 -5.547 1.00 95.44 278 VAL A O 1
ATOM 2289 N N . VAL A 1 279 ? -1.661 -7.410 -5.665 1.00 94.75 279 VAL A N 1
ATOM 2290 C CA . VAL A 1 279 ? -1.987 -7.958 -4.349 1.00 94.75 279 VAL A CA 1
ATOM 2291 C C . VAL A 1 279 ? -0.714 -7.969 -3.508 1.00 94.75 279 VAL A C 1
ATOM 2293 O O . VAL A 1 279 ? 0.239 -8.669 -3.851 1.00 94.75 279 VAL A O 1
ATOM 2296 N N . ILE A 1 280 ? -0.679 -7.194 -2.427 1.00 95.38 280 ILE A N 1
ATOM 2297 C CA . ILE A 1 280 ? 0.476 -7.101 -1.527 1.00 95.38 280 ILE A CA 1
ATOM 2298 C C . ILE A 1 280 ? 0.118 -7.747 -0.191 1.00 95.38 280 ILE A C 1
ATOM 2300 O O . ILE A 1 280 ? -0.814 -7.296 0.467 1.00 95.38 280 ILE A O 1
ATOM 2304 N N . TYR A 1 281 ? 0.856 -8.782 0.207 1.00 93.31 281 TYR A N 1
ATOM 2305 C CA . TYR A 1 281 ? 0.698 -9.477 1.485 1.00 93.31 281 TYR A CA 1
ATOM 2306 C C . TYR A 1 281 ? 1.718 -8.940 2.491 1.00 93.31 281 TYR A C 1
ATOM 2308 O O . TYR A 1 281 ? 2.910 -9.208 2.355 1.00 93.31 281 TYR A O 1
ATOM 2316 N N . ASP A 1 282 ? 1.276 -8.206 3.506 1.00 90.88 282 ASP A N 1
ATOM 2317 C CA . ASP A 1 282 ? 2.118 -7.800 4.630 1.00 90.88 282 ASP A CA 1
ATOM 2318 C C . ASP A 1 282 ? 2.270 -8.966 5.609 1.00 90.88 282 ASP A C 1
ATOM 2320 O O . ASP A 1 282 ? 1.357 -9.322 6.351 1.00 90.88 282 ASP A O 1
ATOM 2324 N N . THR A 1 283 ? 3.456 -9.563 5.623 1.00 84.94 283 THR A N 1
ATOM 2325 C CA . THR A 1 283 ? 3.780 -10.716 6.478 1.00 84.94 283 THR A CA 1
ATOM 2326 C C . THR A 1 283 ? 3.802 -10.394 7.965 1.00 84.94 283 THR A C 1
ATOM 2328 O O . THR A 1 283 ? 3.630 -11.302 8.776 1.00 84.94 283 THR A O 1
ATOM 2331 N N . ARG A 1 284 ? 3.998 -9.127 8.346 1.00 80.88 284 ARG A N 1
ATOM 2332 C CA . ARG A 1 284 ? 4.072 -8.730 9.759 1.00 80.88 284 ARG A CA 1
ATOM 2333 C C . ARG A 1 284 ? 2.692 -8.550 10.362 1.00 80.88 284 ARG A C 1
ATOM 2335 O O . ARG A 1 284 ? 2.476 -8.885 11.521 1.00 80.88 284 ARG A O 1
ATOM 2342 N N . SER A 1 285 ? 1.784 -7.969 9.587 1.00 78.44 285 SER A N 1
ATOM 2343 C CA . SER A 1 285 ? 0.433 -7.636 10.039 1.00 78.44 285 SER A CA 1
ATOM 2344 C C . SER A 1 285 ? -0.624 -8.641 9.588 1.00 78.44 285 SER A C 1
ATOM 2346 O O . SER A 1 285 ? -1.722 -8.647 10.136 1.00 78.44 285 SER A O 1
ATOM 2348 N N . GLY A 1 286 ? -0.309 -9.480 8.600 1.00 78.06 286 GLY A N 1
ATOM 2349 C CA . GLY A 1 286 ? -1.266 -10.347 7.923 1.00 78.06 286 GLY A CA 1
ATOM 2350 C C . GLY A 1 286 ? -2.112 -9.625 6.871 1.00 78.06 286 GLY A C 1
ATOM 2351 O O . GLY A 1 286 ? -2.931 -10.277 6.230 1.00 78.06 286 GLY A O 1
ATOM 2352 N N . TYR A 1 287 ? -1.939 -8.313 6.659 1.00 81.06 287 TYR A N 1
ATOM 2353 C CA . TYR A 1 287 ? -2.775 -7.572 5.714 1.00 81.06 287 TYR A CA 1
ATOM 2354 C C . TYR A 1 287 ? -2.578 -7.987 4.272 1.00 81.06 287 TYR A C 1
ATOM 2356 O O . TYR A 1 287 ? -1.481 -8.333 3.841 1.00 81.06 287 TYR A O 1
ATOM 2364 N N . VAL A 1 288 ? -3.657 -7.847 3.507 1.00 86.94 288 VAL A N 1
ATOM 2365 C CA . VAL A 1 288 ? -3.615 -7.946 2.056 1.00 86.94 288 VAL A CA 1
ATOM 2366 C C . VAL A 1 288 ? -4.161 -6.661 1.456 1.00 86.94 288 VAL A C 1
ATOM 2368 O O . VAL A 1 288 ? -5.359 -6.394 1.529 1.00 86.94 288 VAL A O 1
ATOM 2371 N N . GLU A 1 289 ? -3.288 -5.882 0.830 1.00 89.88 289 GLU A N 1
ATOM 2372 C CA . GLU A 1 289 ? -3.681 -4.716 0.045 1.00 89.88 289 GLU A CA 1
ATOM 2373 C C . GLU A 1 289 ? -3.945 -5.135 -1.401 1.00 89.88 289 GLU A C 1
ATOM 2375 O O . GLU A 1 289 ? -3.202 -5.933 -1.978 1.00 89.88 289 GLU A O 1
ATOM 2380 N N . ARG A 1 290 ? -5.011 -4.598 -2.002 1.00 92.06 290 ARG A N 1
ATOM 2381 C CA . ARG A 1 290 ? -5.374 -4.872 -3.396 1.00 92.06 290 ARG A CA 1
ATOM 2382 C C . ARG A 1 290 ? -5.553 -3.574 -4.165 1.00 92.06 290 ARG A C 1
ATOM 2384 O O . ARG A 1 290 ? -6.485 -2.820 -3.911 1.00 92.06 290 ARG A O 1
ATOM 2391 N N . TYR A 1 291 ? -4.713 -3.371 -5.170 1.00 91.69 291 TYR A N 1
ATOM 2392 C CA . TYR A 1 291 ? -4.826 -2.265 -6.113 1.00 91.69 291 TYR A CA 1
ATOM 2393 C C . TYR A 1 291 ? -5.500 -2.776 -7.382 1.00 91.69 291 TYR A C 1
ATOM 2395 O O . TYR A 1 291 ? -4.904 -3.530 -8.155 1.00 91.69 291 TYR A O 1
ATOM 2403 N N . VAL A 1 292 ? -6.769 -2.415 -7.569 1.00 89.69 292 VAL A N 1
ATOM 2404 C CA . VAL A 1 292 ? -7.606 -2.880 -8.682 1.00 89.69 292 VAL A CA 1
ATOM 2405 C C . VAL A 1 292 ? -7.743 -1.756 -9.715 1.00 89.69 292 VAL A C 1
ATOM 2407 O O . VAL A 1 292 ? -8.085 -0.641 -9.326 1.00 89.69 292 VAL A O 1
ATOM 2410 N N . PRO A 1 293 ? -7.490 -2.009 -11.013 1.00 88.75 293 PRO A N 1
ATOM 2411 C CA . PRO A 1 293 ? -7.687 -1.000 -12.050 1.00 88.75 293 PRO A CA 1
ATOM 2412 C C . PRO A 1 293 ? -9.172 -0.631 -12.206 1.00 88.75 293 PRO A C 1
ATOM 2414 O O . PRO A 1 293 ? -10.022 -1.520 -12.203 1.00 88.75 293 PRO A O 1
ATOM 2417 N N . HIS A 1 294 ? -9.477 0.657 -12.399 1.00 81.19 294 HIS A N 1
ATOM 2418 C CA . HIS A 1 294 ? -10.853 1.161 -12.564 1.00 81.19 294 HIS A CA 1
ATOM 2419 C C . HIS A 1 294 ? -11.649 0.467 -13.683 1.00 81.19 294 HIS A C 1
ATOM 2421 O O . HIS A 1 294 ? -12.791 0.073 -13.467 1.00 81.19 294 HIS A O 1
ATOM 2427 N N . ASP A 1 295 ? -11.029 0.245 -14.844 1.00 77.88 295 ASP A N 1
ATOM 2428 C CA . ASP A 1 295 ? -11.687 -0.338 -16.023 1.00 77.88 295 ASP A CA 1
ATOM 2429 C C . ASP A 1 295 ? -11.523 -1.867 -16.097 1.00 77.88 295 ASP A C 1
ATOM 2431 O O . ASP A 1 295 ? -11.430 -2.452 -17.183 1.00 77.88 295 ASP A O 1
ATOM 2435 N N . ARG A 1 296 ? -11.413 -2.546 -14.945 1.00 70.25 296 ARG A N 1
ATOM 2436 C CA . ARG A 1 296 ? -11.184 -3.995 -14.913 1.00 70.25 296 ARG A CA 1
ATOM 2437 C C . ARG A 1 296 ? -12.320 -4.722 -15.627 1.00 70.25 296 ARG A C 1
ATOM 2439 O O . ARG A 1 296 ? -13.459 -4.726 -15.171 1.00 70.25 296 ARG A O 1
ATOM 2446 N N . ASN A 1 297 ? -11.976 -5.441 -16.694 1.00 70.00 297 ASN A N 1
ATOM 2447 C CA . ASN A 1 297 ? -12.868 -6.452 -17.237 1.00 70.00 297 ASN A CA 1
ATOM 2448 C C . ASN A 1 297 ? -12.989 -7.589 -16.203 1.00 70.00 297 ASN A C 1
ATOM 2450 O O . ASN A 1 297 ? -11.975 -8.233 -15.916 1.00 70.00 297 ASN A O 1
ATOM 2454 N N . PRO A 1 298 ? -14.185 -7.870 -15.653 1.00 68.88 298 PRO A N 1
ATOM 2455 C CA . PRO A 1 298 ? -14.365 -8.901 -14.630 1.00 68.88 298 PRO A CA 1
ATOM 2456 C C . PRO A 1 298 ? -13.966 -10.305 -15.112 1.00 68.88 298 PRO A C 1
ATOM 2458 O O . PRO A 1 298 ? -13.647 -11.160 -14.293 1.00 68.88 298 PRO A O 1
ATOM 2461 N N . ASN A 1 299 ? -13.897 -10.527 -16.430 1.00 64.44 299 ASN A N 1
ATOM 2462 C CA . ASN A 1 299 ? -13.471 -11.794 -17.026 1.00 64.44 299 ASN A CA 1
ATOM 2463 C C . ASN A 1 299 ? -11.941 -11.955 -17.119 1.00 64.44 299 ASN A C 1
ATOM 2465 O O . ASN A 1 299 ? -11.467 -13.027 -17.487 1.00 64.44 299 ASN A O 1
ATOM 2469 N N . TYR A 1 300 ? -11.155 -10.915 -16.814 1.00 60.88 300 TYR A N 1
ATOM 2470 C CA . TYR A 1 300 ? -9.691 -10.972 -16.810 1.00 60.88 300 TYR A CA 1
ATOM 2471 C C . TYR A 1 300 ? -9.152 -10.830 -15.381 1.00 60.88 300 TYR A C 1
ATOM 2473 O O . TYR A 1 300 ? -9.084 -9.747 -14.797 1.00 60.88 300 TYR A O 1
ATOM 2481 N N . THR A 1 301 ? -8.727 -11.958 -14.814 1.00 68.12 301 THR A N 1
ATOM 2482 C CA . THR A 1 301 ? -8.209 -12.075 -13.444 1.00 68.12 301 THR A CA 1
ATOM 2483 C C . THR A 1 301 ? -6.685 -12.145 -13.408 1.00 68.12 301 THR A C 1
ATOM 2485 O O . THR A 1 301 ? -6.112 -13.011 -12.752 1.00 68.12 301 THR A O 1
ATOM 2488 N N . ARG A 1 302 ? -5.995 -11.260 -14.139 1.00 86.25 302 ARG A N 1
ATOM 2489 C CA . ARG A 1 302 ? -4.536 -11.172 -13.998 1.00 86.25 302 ARG A CA 1
ATOM 2490 C C . ARG A 1 302 ? -4.215 -10.493 -12.674 1.00 86.25 302 ARG A C 1
ATOM 2492 O O . ARG A 1 302 ? -4.537 -9.319 -12.486 1.00 86.25 302 ARG A O 1
ATOM 2499 N N . GLU A 1 303 ? -3.592 -11.250 -11.783 1.00 91.56 303 GLU A N 1
ATOM 2500 C CA . GLU A 1 303 ? -3.118 -10.777 -10.490 1.00 91.56 303 GLU A CA 1
ATOM 2501 C C . GLU A 1 303 ? -1.585 -10.883 -10.439 1.00 91.56 303 GLU A C 1
ATOM 2503 O O . GLU A 1 303 ? -0.983 -11.841 -10.932 1.00 91.56 303 GLU A O 1
ATOM 2508 N N . LEU A 1 304 ? -0.952 -9.859 -9.875 1.00 94.50 304 LEU A N 1
ATOM 2509 C CA . LEU A 1 304 ? 0.450 -9.850 -9.484 1.00 94.50 304 LEU A CA 1
ATOM 2510 C C . LEU A 1 304 ? 0.498 -9.890 -7.963 1.00 94.50 304 LEU A C 1
ATOM 2512 O O . LEU A 1 304 ? -0.103 -9.041 -7.311 1.00 94.50 304 LEU A O 1
ATOM 2516 N N . HIS A 1 305 ? 1.246 -10.838 -7.415 1.00 95.44 305 HIS A N 1
ATOM 2517 C CA . HIS A 1 305 ? 1.359 -11.033 -5.979 1.00 95.44 305 HIS A CA 1
ATOM 2518 C C . HIS A 1 305 ? 2.747 -10.615 -5.481 1.00 95.44 305 HIS A C 1
ATOM 2520 O O . HIS A 1 305 ? 3.771 -10.973 -6.068 1.00 95.44 305 HIS A O 1
ATOM 2526 N N . ILE A 1 306 ? 2.778 -9.847 -4.396 1.00 96.94 306 ILE A N 1
ATOM 2527 C CA . ILE A 1 306 ? 3.984 -9.281 -3.786 1.00 96.94 306 ILE A CA 1
ATOM 2528 C C . ILE A 1 306 ? 3.928 -9.555 -2.285 1.00 96.94 306 ILE A C 1
ATOM 2530 O O . ILE A 1 306 ? 2.876 -9.405 -1.672 1.00 96.94 306 ILE A O 1
ATOM 2534 N N . ILE A 1 307 ? 5.050 -9.938 -1.684 1.00 95.25 307 ILE A N 1
ATOM 2535 C CA . ILE A 1 307 ? 5.199 -9.995 -0.229 1.00 95.25 307 ILE A CA 1
ATOM 2536 C C . ILE A 1 307 ? 5.797 -8.681 0.258 1.00 95.25 307 ILE A C 1
ATOM 2538 O O . ILE A 1 307 ? 6.772 -8.204 -0.313 1.00 95.25 307 ILE A O 1
ATOM 2542 N N . TYR A 1 308 ? 5.242 -8.120 1.324 1.00 95.62 308 TYR A N 1
ATOM 2543 C CA . TYR A 1 308 ? 5.829 -7.033 2.090 1.00 95.62 308 TYR A CA 1
ATOM 2544 C C . TYR A 1 308 ? 6.329 -7.573 3.434 1.00 95.62 308 TYR A C 1
ATOM 2546 O O . TYR A 1 308 ? 5.577 -8.180 4.199 1.00 95.62 308 TYR A O 1
ATOM 2554 N N . GLU A 1 309 ? 7.614 -7.368 3.720 1.00 89.94 309 GLU A N 1
ATOM 2555 C CA . GLU A 1 309 ? 8.282 -7.877 4.935 1.00 89.94 309 GLU A CA 1
ATOM 2556 C C . GLU A 1 309 ? 8.484 -6.796 6.000 1.00 89.94 309 GLU A C 1
ATOM 2558 O O . GLU A 1 309 ? 9.042 -7.032 7.071 1.00 89.94 309 GLU A O 1
ATOM 2563 N N . GLY A 1 310 ? 7.993 -5.587 5.728 1.00 86.81 310 GLY A N 1
ATOM 2564 C CA . GLY A 1 310 ? 8.281 -4.417 6.537 1.00 86.81 310 GLY A CA 1
ATOM 2565 C C . GLY A 1 310 ? 9.535 -3.675 6.112 1.00 86.81 310 GLY A C 1
ATOM 2566 O O . GLY A 1 310 ? 10.241 -4.062 5.189 1.00 86.81 310 GLY A O 1
ATOM 2567 N N . GLY A 1 311 ? 9.783 -2.533 6.759 1.00 85.88 311 GLY A N 1
ATOM 2568 C CA . GLY A 1 311 ? 10.970 -1.719 6.475 1.00 85.88 311 GLY A CA 1
ATOM 2569 C C . GLY A 1 311 ? 11.059 -1.225 5.025 1.00 85.88 311 GLY A C 1
ATOM 2570 O O . GLY A 1 311 ? 12.157 -0.974 4.546 1.00 85.88 311 GLY A O 1
ATOM 2571 N N . ASN A 1 312 ? 9.916 -1.096 4.336 1.00 89.31 312 ASN A N 1
ATOM 2572 C CA . ASN A 1 312 ? 9.806 -0.788 2.901 1.00 89.31 312 ASN A CA 1
ATOM 2573 C C . ASN A 1 312 ? 10.295 -1.898 1.951 1.00 89.31 312 ASN A C 1
ATOM 2575 O O . ASN A 1 312 ? 10.396 -1.659 0.752 1.00 89.31 312 ASN A O 1
ATOM 2579 N N . HIS A 1 313 ? 10.550 -3.110 2.447 1.00 95.81 313 HIS A N 1
ATOM 2580 C CA . HIS A 1 313 ? 11.041 -4.216 1.636 1.00 95.81 313 HIS A CA 1
ATOM 2581 C C . HIS A 1 313 ? 9.916 -5.049 1.008 1.00 95.81 313 HIS A C 1
ATOM 2583 O O . HIS A 1 313 ? 8.948 -5.411 1.681 1.00 95.81 313 HIS A O 1
ATOM 2589 N N . TYR A 1 314 ? 10.066 -5.356 -0.283 1.00 97.31 314 TYR A N 1
ATOM 2590 C CA . TYR A 1 314 ? 9.103 -6.116 -1.073 1.00 97.31 314 TYR A CA 1
ATOM 2591 C C . TYR A 1 314 ? 9.786 -7.259 -1.821 1.00 97.31 314 TYR A C 1
ATOM 2593 O O . TYR A 1 314 ? 10.808 -7.037 -2.464 1.00 97.31 314 TYR A O 1
ATOM 2601 N N . ASN A 1 315 ? 9.154 -8.429 -1.835 1.00 96.69 315 ASN A N 1
ATOM 2602 C CA . ASN A 1 315 ? 9.586 -9.606 -2.584 1.00 96.69 315 ASN A CA 1
ATOM 2603 C C . ASN A 1 315 ? 8.517 -10.029 -3.593 1.00 96.69 315 ASN A C 1
ATOM 2605 O O . ASN A 1 315 ? 7.324 -9.780 -3.401 1.00 96.69 315 ASN A O 1
ATOM 2609 N N . THR A 1 316 ? 8.916 -10.690 -4.680 1.00 96.56 316 THR A N 1
ATOM 2610 C CA . THR A 1 316 ? 7.924 -11.227 -5.622 1.00 96.56 316 THR A CA 1
ATOM 2611 C C . THR A 1 316 ? 7.330 -12.513 -5.058 1.00 96.56 316 THR A C 1
ATOM 2613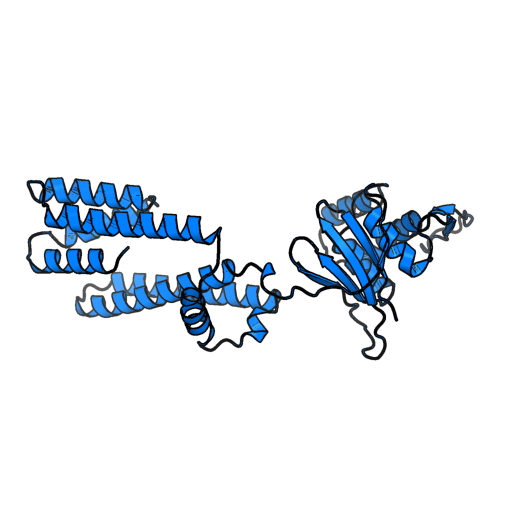 O O . THR A 1 316 ? 8.077 -13.415 -4.684 1.00 96.56 316 THR A O 1
ATOM 2616 N N . LEU A 1 317 ? 6.001 -12.656 -5.073 1.00 95.31 317 LEU A N 1
ATOM 2617 C CA . LEU A 1 317 ? 5.351 -13.936 -4.804 1.00 95.31 317 LEU A CA 1
ATOM 2618 C C . LEU A 1 317 ? 4.927 -14.592 -6.118 1.00 95.31 317 LEU A C 1
ATOM 2620 O O . LEU A 1 317 ? 4.042 -14.108 -6.824 1.00 95.31 317 LEU A O 1
ATOM 2624 N N . LYS A 1 318 ? 5.520 -15.742 -6.429 1.00 91.88 318 LYS A N 1
ATOM 2625 C CA . LYS A 1 318 ? 5.083 -16.581 -7.542 1.00 91.88 318 LYS A CA 1
ATOM 2626 C C . LYS A 1 318 ? 4.096 -17.626 -7.031 1.00 91.88 318 LYS A C 1
ATOM 2628 O O . LYS A 1 318 ? 4.496 -18.606 -6.404 1.00 91.88 318 LYS A O 1
ATOM 2633 N N . ILE A 1 319 ? 2.814 -17.431 -7.320 1.00 88.00 319 ILE A N 1
ATOM 2634 C CA . ILE A 1 319 ? 1.788 -18.445 -7.058 1.00 88.00 319 ILE A CA 1
ATOM 2635 C C . ILE A 1 319 ? 1.933 -19.560 -8.104 1.00 88.00 319 ILE A C 1
ATOM 2637 O O . ILE A 1 319 ? 2.068 -19.283 -9.298 1.00 88.00 319 ILE A O 1
ATOM 2641 N N . GLY A 1 320 ? 1.991 -20.814 -7.646 1.00 74.00 320 GLY A N 1
ATOM 2642 C CA . GLY A 1 320 ? 1.973 -21.979 -8.530 1.00 74.00 320 GLY A CA 1
ATOM 2643 C C . GLY A 1 320 ? 0.604 -22.089 -9.195 1.00 74.00 320 GLY A C 1
ATOM 2644 O O . GLY A 1 320 ? -0.404 -22.048 -8.494 1.00 74.00 320 GLY A O 1
ATOM 2645 N N . VAL A 1 321 ? 0.583 -22.163 -10.526 1.00 54.03 321 VAL A N 1
ATOM 2646 C CA . VAL A 1 321 ? -0.639 -22.361 -11.324 1.00 54.03 321 VAL A CA 1
ATOM 2647 C C . VAL A 1 321 ? -0.904 -23.845 -11.487 1.00 54.03 321 VAL A C 1
ATOM 2649 O O . VAL A 1 321 ? 0.087 -24.563 -11.766 1.00 54.03 321 VAL A O 1
#

Sequence (321 aa):
MNNEFLIYLDKYLQKDKINKSVLIDSLKFLNENQFNNNQLLNNIKLNLKKQLGGADPELDRAIAESLENEQLRQAIELSSREESSLEDEDLRQSLLHSNYRESSLEDPEMRVVWIESIKDQITNLEKRIFELSQNQDESIIDLIAKTLNEKHILELKLNLIKSIKISDYRKQTYTGTIIEEEPDGNCLFRALARHVYGDPEKTVNYIPTTAHSNRRQVKTRLRAHQMMRKIICDNFLRYTTMQDQSVIRAELQRMRMDKTWGGATEAYVFAHLFGITVVIYDTRSGYVERYVPHDRNPNYTRELHIIYEGGNHYNTLKIGV

Radius of gyration: 30.07 Å; chains: 1; bounding box: 57×47×93 Å

Organism: NCBI:txid1070528

Foldseek 3Di:
DDPLLVVVVVVCVVVVQDDPVVVVVLVVVCVVPPDDPVVSLVVVVVVCCVRNPHDDVVNVVSSVVVVVVVVVVVVVVVCVVPDDDDPVVVVVVVLCPPPDDPVQLLDPVSLVVVLVVLVVVLVVLVVVLVVLVVDPDPVSPVVNVVSVVVNVSSVVVSVSSVPPPNLVPALPPDAFDWAFDDLQQLQVLQLLLCVVPVGQQDWDFDFDPPPPDPPPRDGDTDRSSLSLLVVLLVCLVVQDPDDDPVVNVVVSVQSNDPSHQDDDSSQLSSCQVVVEWEWEQEPVRRDIDIRGHPPRDPVDHHYWYWYDPDPSHIIGGGHDD

pLDDT: mean 72.3, std 19.06, range [32.5, 97.88]

Secondary structure (DSSP, 8-state):
--HHHHHHHHHHHTTT-S-HHHHHHHHHHHHHTT--HHHHHHHHHHHHHHHHTS--HHHHHHHHHHHHHHHHHHHHHHHTTS---THHHHHHHHHHTTT--GGGSS-HHHHHHHHHHHHHHHHHHHHHHHHHHT---GGGHHHHHHHHHHHHHHHHHHHHHHH--GGGS------SEEE---SSS-HHHHHHHHHHHS-TTSEEEE----TT--S----EEEEHHHHHHHHHHHHHHHH-----HHHHHHHHHHHHSTTPPP-HHHHHHHHHHHT-EEEEEETTT--EEEE--TT--TT---EEEEEEEETTEEEEEE---

InterPro domains:
  IPR003323 OTU domain [PF02338] (183-314)
  IPR003323 OTU domain [PS50802] (176-320)
  IPR038765 Papain-like cysteine peptidase superfamily [SSF54001] (176-317)